Protein AF-A0A4Q4CH07-F1 (afdb_monomer)

Nearest PDB structures (foldseek):
  4knc-assembly2_A  TM=7.305E-01  e=7.215E-12  Pseudomonas aeruginosa PAO1
  4knc-assembly1_B  TM=7.237E-01  e=1.176E-11  Pseudomonas aeruginosa PAO1
  7ula-assembly1_A  TM=6.535E-01  e=1.041E-11  Pseudomonas putida
  4o8v-assembly1_A  TM=8.448E-01  e=2.326E-03  Pseudomonas putida KT2440
  5l73-assembly1_B  TM=4.501E-01  e=1.388E-01  Homo sapiens

Structure (mmCIF, N/CA/C/O backbone):
data_AF-A0A4Q4CH07-F1
#
_entry.id   AF-A0A4Q4CH07-F1
#
loop_
_atom_site.group_PDB
_atom_site.id
_atom_site.type_symbol
_atom_site.label_atom_id
_atom_site.label_alt_id
_atom_site.label_comp_id
_atom_site.label_asym_id
_atom_site.label_entity_id
_atom_site.label_seq_id
_atom_site.pdbx_PDB_ins_code
_atom_site.Cartn_x
_atom_site.Cartn_y
_atom_site.Cartn_z
_atom_site.occupancy
_atom_site.B_iso_or_equiv
_atom_site.auth_seq_id
_atom_site.auth_comp_id
_atom_site.auth_asym_id
_atom_site.auth_atom_id
_atom_site.pdbx_PDB_model_num
ATOM 1 N N . THR A 1 1 ? -12.946 -16.426 61.668 1.00 37.06 1 THR A N 1
ATOM 2 C CA . THR A 1 1 ? -12.067 -17.467 61.100 1.00 37.06 1 THR A CA 1
ATOM 3 C C . THR A 1 1 ? -12.802 -18.086 59.918 1.00 37.06 1 THR A C 1
ATOM 5 O O . THR A 1 1 ? -13.726 -18.851 60.136 1.00 37.06 1 THR A O 1
ATOM 8 N N . THR A 1 2 ? -12.742 -17.437 58.744 1.00 35.84 2 THR A N 1
ATOM 9 C CA . THR A 1 2 ? -11.835 -17.730 57.591 1.00 35.84 2 THR A CA 1
ATOM 10 C C . THR A 1 2 ? -12.219 -19.036 56.882 1.00 35.84 2 THR A C 1
ATOM 12 O O . THR A 1 2 ? -12.087 -20.085 57.498 1.00 35.84 2 THR A O 1
ATOM 15 N N . ALA A 1 3 ? -12.875 -18.947 55.709 1.00 40.75 3 ALA A N 1
ATOM 16 C CA . ALA A 1 3 ? -12.301 -19.098 54.341 1.00 40.75 3 ALA A CA 1
ATOM 17 C C . ALA A 1 3 ? -12.229 -20.590 53.930 1.00 40.75 3 ALA A C 1
ATOM 19 O O . ALA A 1 3 ? -11.985 -21.418 54.792 1.00 40.75 3 ALA A O 1
ATOM 20 N N . ASN A 1 4 ? -12.424 -21.080 52.705 1.00 36.12 4 ASN A N 1
ATOM 21 C CA . ASN A 1 4 ? -12.642 -20.576 51.347 1.00 36.12 4 ASN A CA 1
ATOM 22 C C . ASN A 1 4 ? -13.252 -21.761 50.562 1.00 36.12 4 ASN A C 1
ATOM 24 O O . ASN A 1 4 ? -12.921 -22.910 50.851 1.00 36.12 4 ASN A O 1
ATOM 28 N N . ALA A 1 5 ? -14.063 -21.503 49.539 1.00 38.81 5 ALA A N 1
ATOM 29 C CA . ALA A 1 5 ? -14.229 -22.437 48.427 1.00 38.81 5 ALA A CA 1
ATOM 30 C C . ALA A 1 5 ? -14.123 -21.609 47.149 1.00 38.81 5 ALA A C 1
ATOM 32 O O . ALA A 1 5 ? -15.089 -20.988 46.706 1.00 38.81 5 ALA A O 1
ATOM 33 N N . ASP A 1 6 ? -12.888 -21.529 46.663 1.00 40.81 6 ASP A N 1
ATOM 34 C CA . ASP A 1 6 ? -12.495 -20.862 45.434 1.00 40.81 6 ASP A CA 1
ATOM 35 C C . ASP A 1 6 ? -13.277 -21.444 44.254 1.00 40.81 6 ASP A C 1
ATOM 37 O O . ASP A 1 6 ? -13.081 -22.590 43.850 1.00 40.81 6 ASP A O 1
ATOM 41 N N . GLY A 1 7 ? -14.150 -20.620 43.676 1.00 41.72 7 GLY A N 1
ATOM 42 C CA . GLY A 1 7 ? -14.462 -20.703 42.260 1.00 41.72 7 GLY A CA 1
ATOM 43 C C . GLY A 1 7 ? -13.235 -20.214 41.508 1.00 41.72 7 GLY A C 1
ATOM 44 O O . GLY A 1 7 ? -13.131 -19.028 41.200 1.00 41.72 7 GLY A O 1
ATOM 45 N N . THR A 1 8 ? -12.286 -21.117 41.275 1.00 40.25 8 THR A N 1
ATOM 46 C CA . THR A 1 8 ? -11.199 -20.942 40.315 1.00 40.25 8 THR A CA 1
ATOM 47 C C . THR A 1 8 ? -11.825 -20.755 38.941 1.00 40.25 8 THR A C 1
ATOM 49 O O . THR A 1 8 ? -12.086 -21.703 38.205 1.00 40.25 8 THR A O 1
ATOM 52 N N . LEU A 1 9 ? -12.131 -19.491 38.650 1.00 44.09 9 LEU A N 1
ATOM 53 C CA . LEU A 1 9 ? -12.360 -18.972 37.319 1.00 44.09 9 LEU A CA 1
ATOM 54 C C . LEU A 1 9 ? -11.225 -19.470 36.432 1.00 44.09 9 LEU A C 1
ATOM 56 O O . LEU A 1 9 ? -10.046 -19.258 36.723 1.00 44.09 9 LEU A O 1
ATOM 60 N N . ASP A 1 10 ? -11.631 -20.143 35.367 1.00 50.12 10 ASP A N 1
ATOM 61 C CA . ASP A 1 10 ? -10.839 -20.507 34.205 1.00 50.12 10 ASP A CA 1
ATOM 62 C C . ASP A 1 10 ? -10.386 -19.223 33.481 1.00 50.12 10 ASP A C 1
ATOM 64 O O . ASP A 1 10 ? -10.898 -18.838 32.437 1.00 50.12 10 ASP A O 1
ATOM 68 N N . ILE A 1 11 ? -9.503 -18.465 34.136 1.00 58.97 11 ILE A N 1
ATOM 69 C CA . ILE A 1 11 ? -8.965 -17.172 33.684 1.00 58.97 11 ILE A CA 1
ATOM 70 C C . ILE A 1 11 ? -7.686 -17.353 32.854 1.00 58.97 11 ILE A C 1
ATOM 72 O O . ILE A 1 11 ? -7.142 -16.396 32.314 1.00 58.97 11 ILE A O 1
ATOM 76 N N . PHE A 1 12 ? -7.210 -18.592 32.732 1.00 59.47 12 PHE A N 1
ATOM 77 C CA . PHE A 1 12 ? -6.035 -18.956 31.948 1.00 59.47 12 PHE A CA 1
ATOM 78 C C . PHE A 1 12 ? -6.352 -20.157 31.064 1.00 59.47 12 PHE A C 1
ATOM 80 O O . PHE A 1 12 ? -5.626 -21.153 31.092 1.00 59.47 12 PHE A O 1
ATOM 87 N N . GLY A 1 13 ? -7.447 -20.050 30.302 1.00 48.50 13 GLY A N 1
ATOM 88 C CA . GLY A 1 13 ? -7.772 -20.980 29.228 1.00 48.50 13 GLY A CA 1
ATOM 89 C C . GLY A 1 13 ? -6.516 -21.275 28.415 1.00 48.50 13 GLY A C 1
ATOM 90 O O . GLY A 1 13 ? -5.908 -20.398 27.801 1.00 48.50 13 GLY A O 1
ATOM 91 N N . THR A 1 14 ? -6.063 -22.514 28.523 1.00 42.94 14 THR A N 1
ATOM 92 C CA . THR A 1 14 ? -4.802 -22.982 27.974 1.00 42.94 14 THR A CA 1
ATOM 93 C C . THR A 1 14 ? -4.921 -23.153 26.462 1.00 42.94 14 THR A C 1
ATOM 95 O O . THR A 1 14 ? -5.595 -24.079 26.018 1.00 42.94 14 THR A O 1
ATOM 98 N N . GLY A 1 15 ? -4.188 -22.348 25.690 1.00 41.53 15 GLY A N 1
ATOM 99 C CA . GLY A 1 15 ? -3.584 -22.820 24.439 1.00 41.53 15 GLY A CA 1
ATOM 100 C C . GLY A 1 15 ? -4.224 -22.451 23.100 1.00 41.53 15 GLY A C 1
ATOM 101 O O . GLY A 1 15 ? -3.765 -22.999 22.105 1.00 41.53 15 GLY A O 1
ATOM 102 N N . ASP A 1 16 ? -5.178 -21.524 23.041 1.00 48.84 16 ASP A N 1
ATOM 103 C CA . ASP A 1 16 ? -5.530 -20.845 21.786 1.00 48.84 16 ASP A CA 1
ATOM 104 C C . ASP A 1 16 ? -5.055 -19.392 21.885 1.00 48.84 16 ASP A C 1
ATOM 106 O O . ASP A 1 16 ? -5.336 -18.716 22.878 1.00 48.84 16 ASP A O 1
ATOM 110 N N . GLU A 1 17 ? -4.325 -18.898 20.880 1.00 60.47 17 GLU A N 1
ATOM 111 C CA . GLU A 1 17 ? -4.241 -17.453 20.654 1.00 60.47 17 GLU A CA 1
ATOM 112 C C . GLU A 1 17 ? -5.685 -16.958 20.545 1.00 60.47 17 GLU A C 1
ATOM 114 O O . GLU A 1 17 ? -6.385 -17.268 19.581 1.00 60.47 17 GLU A O 1
ATOM 119 N N . GLY A 1 18 ? -6.174 -16.296 21.597 1.00 72.81 18 GLY A N 1
ATOM 120 C CA . GLY A 1 18 ? -7.547 -15.816 21.647 1.00 72.81 18 GLY A CA 1
ATOM 121 C C . GLY A 1 18 ? -7.864 -14.984 20.407 1.00 72.81 18 GLY A C 1
ATOM 122 O O . GLY A 1 18 ? -6.976 -14.349 19.835 1.00 72.81 18 GLY A O 1
ATOM 123 N N . ALA A 1 19 ? -9.132 -14.991 19.984 1.00 87.56 19 ALA A N 1
ATOM 124 C CA . ALA A 1 19 ? -9.570 -14.157 18.872 1.00 87.56 19 ALA A CA 1
ATOM 125 C C . ALA A 1 19 ? -9.072 -12.719 19.075 1.00 87.56 19 ALA A C 1
ATOM 127 O O . ALA A 1 19 ? -9.183 -12.177 20.172 1.00 87.56 19 ALA A O 1
ATOM 128 N N . SER A 1 20 ? -8.524 -12.111 18.029 1.00 92.56 20 SER A N 1
ATOM 129 C CA . SER A 1 20 ? -8.006 -10.745 18.068 1.00 92.56 20 SER A CA 1
ATOM 130 C C . SER A 1 20 ? -8.887 -9.822 17.234 1.00 92.56 20 SER A C 1
ATOM 132 O O . SER A 1 20 ? -9.338 -10.183 16.140 1.00 92.56 20 SER A O 1
ATOM 134 N N . LEU A 1 21 ? -9.158 -8.623 17.754 1.00 97.25 21 LEU A N 1
ATOM 135 C CA . LEU A 1 21 ? -9.976 -7.620 17.081 1.00 97.25 21 LEU A CA 1
ATOM 136 C C . LEU A 1 21 ? -9.174 -6.339 16.899 1.00 97.25 21 LEU A C 1
ATOM 138 O O . LEU A 1 21 ? -8.690 -5.742 17.857 1.00 97.25 21 LEU A O 1
ATOM 142 N N . VAL A 1 22 ? -9.087 -5.880 15.655 1.00 98.31 22 VAL A N 1
ATOM 143 C CA . VAL A 1 22 ? -8.496 -4.589 15.318 1.00 98.31 22 VAL A CA 1
ATOM 144 C C . VAL A 1 22 ? -9.565 -3.632 14.818 1.00 98.31 22 VAL A C 1
ATOM 146 O O . VAL A 1 22 ? -10.364 -3.965 13.944 1.00 98.31 22 VAL A O 1
ATOM 149 N N . LEU A 1 23 ? -9.549 -2.418 15.361 1.00 98.50 23 LEU A N 1
ATOM 150 C CA . LEU A 1 23 ? -10.364 -1.299 14.911 1.00 98.50 23 LEU A CA 1
ATOM 151 C C . LEU A 1 23 ? -9.493 -0.296 14.151 1.00 98.50 23 LEU A C 1
ATOM 153 O O . LEU A 1 23 ? -8.552 0.265 14.710 1.00 98.50 23 LEU A O 1
ATOM 157 N N . VAL A 1 24 ? -9.851 -0.020 12.899 1.00 98.44 24 VAL A N 1
ATOM 158 C CA . VAL A 1 24 ? -9.327 1.108 12.122 1.00 98.44 24 VAL A CA 1
ATOM 159 C C . VAL A 1 24 ? -10.461 2.071 11.805 1.00 98.44 24 VAL A C 1
ATOM 161 O O . VAL A 1 24 ? -11.571 1.667 11.460 1.00 98.44 24 VAL A O 1
ATOM 164 N N . GLY A 1 25 ? -10.183 3.362 11.899 1.00 97.38 25 GLY A N 1
ATOM 165 C CA . GLY A 1 25 ? -11.215 4.367 11.729 1.00 97.38 25 GLY A CA 1
ATOM 166 C C . GLY A 1 25 ? -10.693 5.784 11.835 1.00 97.38 25 GLY A C 1
ATOM 167 O O . GLY A 1 25 ? -9.505 6.069 11.657 1.00 97.38 25 GLY A O 1
ATOM 168 N N . THR A 1 26 ? -11.617 6.687 12.115 1.00 96.38 26 THR A N 1
ATOM 169 C CA . THR A 1 26 ? -11.375 8.126 12.138 1.00 96.38 26 THR A CA 1
ATOM 170 C C . THR A 1 26 ? -11.288 8.653 13.574 1.00 96.38 26 THR A C 1
ATOM 172 O O . THR A 1 26 ? -11.161 7.894 14.536 1.00 96.38 26 THR A O 1
ATOM 175 N N . SER A 1 27 ? -11.418 9.971 13.750 1.00 95.44 27 SER A N 1
ATOM 176 C CA . SER A 1 27 ? -11.542 10.597 15.071 1.00 95.44 27 SER A CA 1
ATOM 177 C C . SER A 1 27 ? -12.736 10.089 15.885 1.00 95.44 27 SER A C 1
ATOM 179 O O . SER A 1 27 ? -12.727 10.211 17.107 1.00 95.44 27 SER A O 1
ATOM 181 N N . PHE A 1 28 ? -13.769 9.528 15.240 1.00 95.38 28 PHE A N 1
ATOM 182 C CA . PHE A 1 28 ? -14.893 8.909 15.951 1.00 95.38 28 PHE A CA 1
ATOM 183 C C . PHE A 1 28 ? -14.444 7.713 16.791 1.00 95.38 28 PHE A C 1
ATOM 185 O O . PHE A 1 28 ? -14.931 7.539 17.908 1.00 95.38 28 PHE A O 1
ATOM 192 N N . SER A 1 29 ? -13.480 6.959 16.273 1.00 97.50 29 SER A N 1
ATOM 193 C CA . SER A 1 29 ? -12.926 5.762 16.896 1.00 97.50 29 SER A CA 1
ATOM 194 C C . SER A 1 29 ? -11.691 6.056 17.758 1.00 97.50 29 SER A C 1
ATOM 196 O O . SER A 1 29 ? -11.464 5.364 18.743 1.00 97.50 29 SER A O 1
ATOM 198 N N . ASP A 1 30 ? -10.914 7.093 17.430 1.00 95.88 30 ASP A N 1
ATOM 199 C CA . ASP A 1 30 ? -9.705 7.517 18.167 1.00 95.88 30 ASP A CA 1
ATOM 200 C C . ASP A 1 30 ? -10.022 8.317 19.454 1.00 95.88 30 ASP A C 1
ATOM 202 O O . ASP A 1 30 ? -9.235 8.370 20.396 1.00 95.88 30 ASP A O 1
ATOM 206 N N . SER A 1 31 ? -11.201 8.944 19.537 1.00 94.81 31 SER A N 1
ATOM 207 C CA . SER A 1 31 ? -11.580 9.748 20.704 1.00 94.81 31 SER A CA 1
ATOM 208 C C . SER A 1 31 ? -11.845 8.897 21.952 1.00 94.81 31 SER A C 1
ATOM 210 O O . SER A 1 31 ? -12.769 8.081 21.984 1.00 94.81 31 SER A O 1
ATOM 212 N N . SER A 1 32 ? -11.122 9.186 23.039 1.00 92.25 32 SER A N 1
ATOM 213 C CA . SER A 1 32 ? -11.345 8.559 24.351 1.00 92.25 32 SER A CA 1
ATOM 214 C C . SER A 1 32 ? -12.723 8.859 24.951 1.00 92.25 32 SER A C 1
ATOM 216 O O . SER A 1 32 ? -13.237 8.059 25.724 1.00 92.25 32 SER A O 1
ATOM 218 N N . ILE A 1 33 ? -13.347 9.981 24.575 1.00 95.12 33 ILE A N 1
ATOM 219 C CA . ILE A 1 33 ? -14.691 10.355 25.041 1.00 95.12 33 ILE A CA 1
ATOM 220 C C . ILE A 1 33 ? -15.748 9.424 24.436 1.00 95.12 33 ILE A C 1
ATOM 222 O O . ILE A 1 33 ? -16.699 9.051 25.117 1.00 95.12 33 ILE A O 1
ATOM 226 N N . ASN A 1 34 ? -15.575 9.031 23.171 1.00 95.12 34 ASN A N 1
ATOM 227 C CA . ASN A 1 34 ? -16.508 8.132 22.492 1.00 95.12 34 ASN A CA 1
ATOM 228 C C . ASN A 1 34 ? -16.346 6.677 22.953 1.00 95.12 34 ASN A C 1
ATOM 230 O O . ASN A 1 34 ? -17.302 5.911 22.877 1.00 95.12 34 ASN A O 1
ATOM 234 N N . ASN A 1 35 ? -15.143 6.301 23.407 1.00 96.44 35 ASN A N 1
ATOM 235 C CA . ASN A 1 35 ? -14.808 4.981 23.951 1.00 96.44 35 ASN A CA 1
ATOM 236 C C . ASN A 1 35 ? -15.244 3.794 23.064 1.00 96.44 35 ASN A C 1
ATOM 238 O O . ASN A 1 35 ? -15.608 2.728 23.559 1.00 96.44 35 ASN A O 1
ATOM 242 N N . PHE A 1 36 ? -15.221 3.959 21.738 1.00 97.81 36 PHE A N 1
ATOM 243 C CA . PHE A 1 36 ? -15.790 2.959 20.832 1.00 97.81 36 PHE A CA 1
ATOM 244 C C . PHE A 1 36 ? -15.078 1.598 20.931 1.00 97.81 36 PHE A C 1
ATOM 246 O O . PHE A 1 36 ? -15.738 0.574 21.088 1.00 97.81 36 PHE A O 1
ATOM 253 N N . ALA A 1 37 ? -13.739 1.586 20.945 1.00 97.44 37 ALA A N 1
ATOM 254 C CA . ALA A 1 37 ? -12.942 0.369 21.149 1.00 97.44 37 ALA A CA 1
ATOM 255 C C . ALA A 1 37 ? -13.216 -0.321 22.498 1.00 97.44 37 ALA A C 1
ATOM 257 O O . ALA A 1 37 ? -13.258 -1.549 22.571 1.00 97.44 37 ALA A O 1
ATOM 258 N N . GLY A 1 38 ? -13.435 0.463 23.559 1.00 97.44 38 GLY A N 1
ATOM 259 C CA . GLY A 1 38 ? -13.782 -0.065 24.876 1.00 97.44 38 GLY A CA 1
ATOM 260 C C . GLY A 1 38 ? -15.131 -0.780 24.862 1.00 97.44 38 GLY A C 1
ATOM 261 O O . GLY A 1 38 ? -15.220 -1.911 25.327 1.00 97.44 38 GLY A O 1
ATOM 262 N N . PHE A 1 39 ? -16.155 -0.176 24.251 1.00 98.19 39 PHE A N 1
ATOM 263 C CA . PHE A 1 39 ? -17.464 -0.822 24.108 1.00 98.19 39 PHE A CA 1
ATOM 264 C C . PHE A 1 39 ? -17.408 -2.071 23.227 1.00 98.19 39 PHE A C 1
ATOM 266 O O . PHE A 1 39 ? -18.024 -3.078 23.565 1.00 98.19 39 PHE A O 1
ATOM 273 N N . LEU A 1 40 ? -16.647 -2.046 22.127 1.00 97.81 40 LEU A N 1
ATOM 274 C CA . LEU A 1 40 ? -16.411 -3.256 21.333 1.00 97.81 40 LEU A CA 1
ATOM 275 C C . LEU A 1 40 ? -15.807 -4.361 22.201 1.00 97.81 40 LEU A C 1
ATOM 277 O O . LEU A 1 40 ? -16.303 -5.484 22.171 1.00 97.81 40 LEU A O 1
ATOM 281 N N . SER A 1 41 ? -14.813 -4.0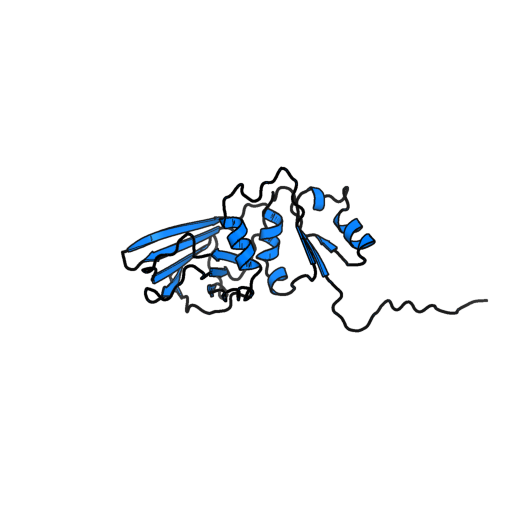34 23.028 1.00 96.81 41 SER A N 1
ATOM 282 C CA . SER A 1 41 ? -14.183 -5.020 23.909 1.00 96.81 41 SER A CA 1
ATOM 283 C C . SER A 1 41 ? -15.155 -5.577 24.950 1.00 96.81 41 SER A C 1
ATOM 285 O O . SER A 1 41 ? -15.235 -6.788 25.134 1.00 96.81 41 SER A O 1
ATOM 287 N N . GLU A 1 42 ? -15.946 -4.712 25.588 1.00 97.19 42 GLU A N 1
ATOM 288 C CA . GLU A 1 42 ? -16.933 -5.102 26.600 1.00 97.19 42 GLU A CA 1
ATOM 289 C C . GLU A 1 42 ? -18.025 -6.020 26.031 1.00 97.19 42 GLU A C 1
ATOM 291 O O . GLU A 1 42 ? -18.317 -7.066 26.607 1.00 97.19 42 GLU A O 1
ATOM 296 N N . PHE A 1 43 ? -18.620 -5.654 24.891 1.00 97.44 43 PHE A N 1
ATOM 297 C CA . PHE A 1 43 ? -19.777 -6.371 24.346 1.00 97.44 43 PHE A CA 1
ATOM 298 C C . PHE A 1 43 ? -19.414 -7.596 23.504 1.00 97.44 43 PHE A C 1
ATOM 300 O O . PHE A 1 43 ? -20.256 -8.479 23.335 1.00 97.44 43 PHE A O 1
ATOM 307 N N . THR A 1 44 ? -18.193 -7.667 22.970 1.00 95.94 44 THR A N 1
ATOM 308 C CA . THR A 1 44 ? -17.716 -8.860 22.247 1.00 95.94 44 THR A CA 1
ATOM 309 C C . THR A 1 44 ? -16.967 -9.837 23.148 1.00 95.94 44 THR A C 1
ATOM 311 O O . THR A 1 44 ? -16.885 -11.016 22.814 1.00 95.94 44 THR A O 1
ATOM 314 N N . GLY A 1 45 ? -16.416 -9.365 24.273 1.00 95.50 45 GLY A N 1
ATOM 315 C CA . GLY A 1 45 ? -15.485 -10.134 25.098 1.00 95.50 45 GLY A CA 1
ATOM 316 C C . GLY A 1 45 ? -14.101 -10.320 24.463 1.00 95.50 45 GLY A C 1
ATOM 317 O O . GLY A 1 45 ? -13.311 -11.106 24.979 1.00 95.50 45 GLY A O 1
ATOM 318 N N . ILE A 1 46 ? -13.809 -9.631 23.353 1.00 95.81 46 ILE A N 1
ATOM 319 C CA . ILE A 1 46 ? -12.540 -9.704 22.621 1.00 95.81 46 ILE A CA 1
ATOM 320 C C . ILE A 1 46 ? -11.774 -8.395 22.809 1.00 95.81 46 ILE A C 1
ATOM 322 O O . ILE A 1 46 ? -12.308 -7.319 22.542 1.00 95.81 46 ILE A O 1
ATOM 326 N N . GLU A 1 47 ? -10.508 -8.467 23.219 1.00 93.69 47 GLU A N 1
ATOM 327 C CA . GLU A 1 47 ? -9.666 -7.274 23.323 1.00 93.69 47 GLU A CA 1
ATOM 328 C C . GLU A 1 47 ? -9.543 -6.570 21.962 1.00 93.69 47 GLU A C 1
ATOM 330 O O . GLU A 1 47 ? -9.169 -7.171 20.953 1.00 93.69 47 GLU A O 1
ATOM 335 N N . THR A 1 48 ? -9.883 -5.278 21.939 1.00 95.69 48 THR A N 1
ATOM 336 C CA . THR A 1 48 ? -9.845 -4.455 20.728 1.00 95.69 48 THR A CA 1
ATOM 337 C C . THR A 1 48 ? -8.591 -3.590 20.693 1.00 95.69 48 THR A C 1
ATOM 339 O O . THR A 1 48 ? -8.470 -2.625 21.450 1.00 95.69 48 THR A O 1
ATOM 342 N N . THR A 1 49 ? -7.687 -3.856 19.751 1.00 97.19 49 THR A N 1
ATOM 343 C CA . THR A 1 49 ? -6.561 -2.962 19.454 1.00 97.19 49 THR A CA 1
ATOM 344 C C . THR A 1 49 ? -7.000 -1.863 18.485 1.00 97.19 49 THR A C 1
ATOM 346 O O . THR A 1 49 ? -7.446 -2.129 17.368 1.00 97.19 49 THR A O 1
ATOM 349 N N . ASN A 1 50 ? -6.884 -0.603 18.903 1.00 97.50 50 ASN A N 1
ATOM 350 C CA . ASN A 1 50 ? -7.354 0.544 18.128 1.00 97.50 50 ASN A CA 1
ATOM 351 C C . ASN A 1 50 ? -6.207 1.227 17.366 1.00 97.50 50 ASN A C 1
ATOM 353 O O . ASN A 1 50 ? -5.331 1.837 17.972 1.00 97.50 50 ASN A O 1
ATOM 357 N N . TYR A 1 51 ? -6.257 1.166 16.035 1.00 97.44 51 TYR A N 1
ATOM 358 C CA . TYR A 1 51 ? -5.333 1.823 15.101 1.00 97.44 51 TYR A CA 1
ATOM 359 C C . TYR A 1 51 ? -5.984 3.001 14.360 1.00 97.44 51 TYR A C 1
ATOM 361 O O . TYR A 1 51 ? -5.555 3.384 13.269 1.00 97.44 51 TYR A O 1
ATOM 369 N N . SER A 1 52 ? -7.054 3.570 14.913 1.00 97.50 52 SER A N 1
ATOM 370 C CA . SER A 1 52 ? -7.736 4.719 14.316 1.00 97.50 52 SER A CA 1
ATOM 371 C C . SER A 1 52 ? -6.842 5.956 14.263 1.00 97.50 52 SER A C 1
ATOM 373 O O . SER A 1 52 ? -5.988 6.165 15.117 1.00 97.50 52 SER A O 1
ATOM 375 N N . ILE A 1 53 ? -7.040 6.788 13.238 1.00 96.25 53 ILE A N 1
ATOM 376 C CA . ILE A 1 53 ? -6.229 7.988 13.008 1.00 96.25 53 ILE A CA 1
ATOM 377 C C . ILE A 1 53 ? -7.147 9.197 12.864 1.00 96.25 53 ILE A C 1
ATOM 379 O O . ILE A 1 53 ? -7.877 9.346 11.874 1.00 96.25 53 ILE A O 1
ATOM 383 N N . THR A 1 54 ? -7.055 10.127 13.814 1.00 94.94 54 THR A N 1
ATOM 384 C CA . THR A 1 54 ? -7.699 11.437 13.688 1.00 94.94 54 THR A CA 1
ATOM 385 C C . THR A 1 54 ? -7.201 12.178 12.442 1.00 94.94 54 THR A C 1
ATOM 387 O O . THR A 1 54 ? -6.007 12.393 12.238 1.00 94.94 54 THR A O 1
ATOM 390 N N . GLY A 1 55 ? -8.137 12.598 11.585 1.00 91.69 55 GLY A N 1
ATOM 391 C CA . GLY A 1 55 ? -7.823 13.300 10.335 1.00 91.69 55 GLY A CA 1
ATOM 392 C C . GLY A 1 55 ? -7.237 12.414 9.227 1.00 91.69 55 GLY A C 1
ATOM 393 O O . GLY A 1 55 ? -6.778 12.958 8.223 1.00 91.69 55 GLY A O 1
ATOM 394 N N . GLY A 1 56 ? -7.261 11.084 9.386 1.00 87.94 56 GLY A N 1
ATOM 395 C CA . GLY A 1 56 ? -6.847 10.111 8.366 1.00 87.94 56 GLY A CA 1
ATOM 396 C C . GLY A 1 56 ? -7.856 9.909 7.225 1.00 87.94 56 GLY A C 1
ATOM 397 O O . GLY A 1 56 ? -7.526 9.278 6.224 1.00 87.94 56 GLY A O 1
ATOM 398 N N . ASN A 1 57 ? -9.060 10.482 7.341 1.00 91.25 57 ASN A N 1
ATOM 399 C CA . ASN A 1 57 ? -10.163 10.321 6.387 1.00 91.25 57 ASN A CA 1
ATOM 400 C C . ASN A 1 57 ? -10.540 8.832 6.171 1.00 91.25 57 ASN A C 1
ATOM 402 O O . ASN A 1 57 ? -10.288 8.026 7.064 1.00 91.25 57 ASN A O 1
ATOM 406 N N . GLN A 1 58 ? -11.154 8.446 5.045 1.00 94.25 58 GLN A N 1
ATOM 407 C CA . GLN A 1 58 ? -11.580 7.057 4.809 1.00 94.25 58 GLN A CA 1
ATOM 408 C C . GLN A 1 58 ? -10.421 6.049 4.810 1.00 94.25 58 GLN A C 1
ATOM 410 O O . GLN A 1 58 ? -10.576 4.953 5.335 1.00 94.25 58 GLN A O 1
ATOM 415 N N . PHE A 1 59 ? -9.259 6.401 4.247 1.00 95.88 59 PHE A N 1
ATOM 416 C CA . PHE A 1 59 ? -8.183 5.435 3.987 1.00 95.88 59 PHE A CA 1
ATOM 417 C C . PHE A 1 59 ? -7.038 5.474 5.000 1.00 95.88 59 PHE A C 1
ATOM 419 O O . PHE A 1 59 ? -6.326 4.489 5.129 1.00 95.88 59 PHE A O 1
ATOM 426 N N . GLY A 1 60 ? -6.832 6.571 5.733 1.00 95.88 60 GLY A N 1
ATOM 427 C CA . GLY A 1 60 ? -5.582 6.792 6.463 1.00 95.88 60 GLY A CA 1
ATOM 428 C C . GLY A 1 60 ? -5.242 5.704 7.479 1.00 95.88 60 GLY A C 1
ATOM 429 O O . GLY A 1 60 ? -4.150 5.138 7.418 1.00 95.88 60 GLY A O 1
ATOM 430 N N . ALA A 1 61 ? -6.174 5.385 8.380 1.00 97.50 61 ALA A N 1
ATOM 431 C CA . ALA A 1 61 ? -5.987 4.323 9.371 1.00 97.50 61 ALA A CA 1
ATOM 432 C C . ALA A 1 61 ? -5.890 2.941 8.715 1.00 97.50 61 ALA A C 1
ATOM 434 O O . ALA A 1 61 ? -4.973 2.181 9.014 1.00 97.50 61 ALA A O 1
ATOM 435 N N . MET A 1 62 ? -6.785 2.656 7.765 1.00 97.75 62 MET A N 1
ATOM 436 C CA . MET A 1 62 ? -6.826 1.380 7.055 1.00 97.75 62 MET A CA 1
ATOM 437 C C . MET A 1 62 ? -5.514 1.109 6.305 1.00 97.75 62 MET A C 1
ATOM 439 O O . MET A 1 62 ? -4.867 0.103 6.570 1.00 97.75 62 MET A O 1
ATOM 443 N N . THR A 1 63 ? -5.058 2.033 5.452 1.00 97.62 63 THR A N 1
ATOM 444 C CA . THR A 1 63 ? -3.774 1.933 4.742 1.00 97.62 63 THR A CA 1
ATOM 445 C C . THR A 1 63 ? -2.608 1.816 5.720 1.00 97.62 63 THR A C 1
ATOM 447 O O . THR A 1 63 ? -1.763 0.948 5.544 1.00 97.62 63 THR A O 1
ATOM 450 N N . SER A 1 64 ? -2.572 2.636 6.777 1.00 97.69 64 SER A N 1
ATOM 451 C CA . SER A 1 64 ? -1.494 2.583 7.778 1.00 97.69 64 SER A CA 1
ATOM 452 C C . SER A 1 64 ? -1.396 1.223 8.467 1.00 97.69 64 SER A C 1
ATOM 454 O O . SER A 1 64 ? -0.291 0.785 8.785 1.00 97.69 64 SER A O 1
ATOM 456 N N . TYR A 1 65 ? -2.534 0.570 8.708 1.00 98.06 65 TYR A N 1
ATOM 457 C CA . TYR A 1 65 ? -2.585 -0.732 9.354 1.00 98.06 65 TYR A CA 1
ATOM 458 C C . TYR A 1 65 ? -2.269 -1.868 8.376 1.00 98.06 65 TYR A C 1
ATOM 460 O O . TYR A 1 65 ? -1.316 -2.607 8.614 1.00 98.06 65 TYR A O 1
ATOM 468 N N . VAL A 1 66 ? -2.977 -1.992 7.247 1.00 97.81 66 VAL A N 1
ATOM 469 C CA . VAL A 1 66 ? -2.809 -3.164 6.361 1.00 97.81 66 VAL A CA 1
ATOM 470 C C . VAL A 1 66 ? -1.464 -3.198 5.641 1.00 97.81 66 VAL A C 1
ATOM 472 O O . VAL A 1 66 ? -0.994 -4.269 5.271 1.00 97.81 66 VAL A O 1
ATOM 475 N N . THR A 1 67 ? -0.803 -2.051 5.451 1.00 97.81 67 THR A N 1
ATOM 476 C CA . THR A 1 67 ? 0.551 -2.042 4.882 1.00 97.81 67 THR A CA 1
ATOM 477 C C . THR A 1 67 ? 1.638 -2.214 5.946 1.00 97.81 67 THR A C 1
ATOM 479 O O . THR A 1 67 ? 2.808 -2.351 5.597 1.00 97.81 67 THR A O 1
ATOM 482 N N . SER A 1 68 ? 1.299 -2.237 7.239 1.00 97.31 68 SER A N 1
ATOM 483 C CA . SER A 1 68 ? 2.274 -2.390 8.326 1.00 97.31 68 SER A CA 1
ATOM 484 C C . SER A 1 68 ? 2.872 -3.800 8.397 1.00 97.31 68 SER A C 1
ATOM 486 O O . SER A 1 68 ? 2.322 -4.760 7.852 1.00 97.31 68 SER A O 1
ATOM 488 N N . ARG A 1 69 ? 4.018 -3.927 9.077 1.00 95.12 69 ARG A N 1
ATOM 489 C CA . ARG A 1 69 ? 4.595 -5.238 9.420 1.00 95.12 69 ARG A CA 1
ATOM 490 C C . ARG A 1 69 ? 3.724 -5.987 10.425 1.00 95.12 69 ARG A C 1
ATOM 492 O O . ARG A 1 69 ? 3.516 -7.176 10.247 1.00 95.12 69 ARG A O 1
ATOM 499 N N . GLU A 1 70 ? 3.113 -5.264 11.363 1.00 94.88 70 GLU A N 1
ATOM 500 C CA . GLU A 1 70 ? 2.178 -5.828 12.341 1.00 94.88 70 GLU A CA 1
ATOM 501 C C . GLU A 1 70 ? 1.051 -6.614 11.668 1.00 94.88 70 GLU A C 1
ATOM 503 O O . GLU A 1 70 ? 0.833 -7.770 11.994 1.00 94.88 70 GLU A O 1
ATOM 508 N N . PHE A 1 71 ? 0.389 -6.042 10.660 1.00 96.31 71 PHE A N 1
ATOM 509 C CA . PHE A 1 71 ? -0.644 -6.771 9.920 1.00 96.31 71 PHE A CA 1
ATOM 510 C C . PHE A 1 71 ? -0.081 -7.952 9.113 1.00 96.31 71 PHE A C 1
ATOM 512 O O . PHE A 1 71 ? -0.759 -8.960 8.934 1.00 96.31 71 PHE A O 1
ATOM 519 N N . ALA A 1 72 ? 1.144 -7.841 8.591 1.00 93.31 72 ALA A N 1
ATOM 520 C CA . ALA A 1 72 ? 1.760 -8.925 7.829 1.00 93.31 72 ALA A CA 1
ATOM 521 C C . ALA A 1 72 ? 2.143 -10.125 8.711 1.00 93.31 72 ALA A C 1
ATOM 523 O O . ALA A 1 72 ? 2.050 -11.258 8.246 1.00 93.31 72 ALA A O 1
ATOM 524 N N . GLU A 1 73 ? 2.558 -9.867 9.951 1.00 92.75 73 GLU A N 1
ATOM 525 C CA . GLU A 1 73 ? 3.066 -10.860 10.903 1.00 92.75 73 GLU A CA 1
ATOM 526 C C . GLU A 1 73 ? 1.956 -11.397 11.824 1.00 92.75 73 GLU A C 1
ATOM 528 O O . GLU A 1 73 ? 1.899 -12.598 12.076 1.00 92.75 73 GLU A O 1
ATOM 533 N N . HIS A 1 74 ? 1.027 -10.537 12.250 1.00 93.44 74 HIS A 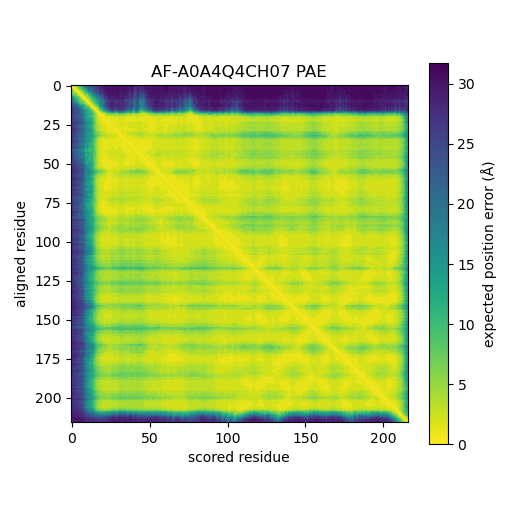N 1
ATOM 534 C CA . HIS A 1 74 ? -0.034 -10.833 13.216 1.00 93.44 74 HIS A CA 1
ATOM 535 C C . HIS A 1 74 ? -1.399 -10.389 12.668 1.00 93.44 74 HIS A C 1
ATOM 537 O O . HIS A 1 74 ? -1.966 -9.358 13.042 1.00 93.44 74 HIS A O 1
ATOM 543 N N . ARG A 1 75 ? -1.947 -11.169 11.727 1.00 94.12 75 ARG A N 1
ATOM 544 C CA . ARG A 1 75 ? -3.265 -10.875 11.144 1.00 94.12 75 ARG A CA 1
ATOM 545 C C . ARG A 1 75 ? -4.369 -11.027 12.192 1.00 94.12 75 ARG A C 1
ATOM 547 O O . ARG A 1 75 ? -4.427 -12.067 12.849 1.00 94.12 75 ARG A O 1
ATOM 554 N N . PRO A 1 76 ? -5.283 -10.050 12.314 1.00 95.75 76 PRO A N 1
ATOM 555 C CA . PRO A 1 76 ? -6.336 -10.124 13.303 1.00 95.75 76 PRO A CA 1
ATOM 556 C C . PRO A 1 76 ? -7.410 -11.119 12.859 1.00 95.75 76 PRO A C 1
ATOM 558 O O . PRO A 1 76 ? -7.673 -11.265 11.662 1.00 95.75 76 PRO A O 1
ATOM 561 N N . THR A 1 77 ? -8.089 -11.754 13.815 1.00 95.62 77 THR A N 1
ATOM 562 C CA . THR A 1 77 ? -9.284 -12.560 13.513 1.00 95.62 77 THR A CA 1
ATOM 563 C C . THR A 1 77 ? -10.395 -11.683 12.935 1.00 95.62 77 THR A C 1
ATOM 565 O O . THR A 1 77 ? -11.072 -12.074 11.984 1.00 95.62 77 THR A O 1
ATOM 568 N N . PHE A 1 78 ? -10.555 -10.475 13.483 1.00 96.75 78 PHE A N 1
ATOM 569 C CA . PHE A 1 78 ? -11.537 -9.490 13.044 1.00 96.75 78 PHE A CA 1
ATOM 570 C C . PHE A 1 78 ? -10.885 -8.134 12.776 1.00 96.75 78 PHE A C 1
ATOM 572 O O . PHE A 1 78 ? -10.187 -7.585 13.626 1.00 96.75 78 PHE A O 1
ATOM 579 N N . LEU A 1 79 ? -11.181 -7.554 11.612 1.00 97.81 79 LEU A N 1
ATOM 580 C CA . LEU A 1 79 ? -10.841 -6.175 11.273 1.00 97.81 79 LEU A CA 1
ATOM 581 C C . LEU A 1 79 ? -12.129 -5.369 11.095 1.00 97.81 79 LEU A C 1
ATOM 583 O O . LEU A 1 79 ? -12.898 -5.614 10.166 1.00 97.81 79 LEU A O 1
ATOM 587 N N . ILE A 1 80 ? -12.355 -4.396 11.974 1.00 98.19 80 ILE A N 1
ATOM 588 C CA . ILE A 1 80 ? -13.469 -3.452 11.878 1.00 98.19 80 ILE A CA 1
ATOM 589 C C . ILE A 1 80 ? -12.964 -2.164 11.233 1.00 98.19 80 ILE A C 1
ATOM 591 O O . ILE A 1 80 ? -12.061 -1.516 11.759 1.00 98.19 80 ILE A O 1
ATOM 595 N N . TRP A 1 81 ? -13.579 -1.777 10.112 1.00 98.12 81 TRP A N 1
ATOM 596 C CA . TRP A 1 81 ? -13.341 -0.491 9.455 1.00 98.12 81 TRP A CA 1
ATOM 597 C C . TRP A 1 81 ? -14.509 0.462 9.701 1.00 98.12 81 TRP A C 1
ATOM 599 O O . TRP A 1 81 ? -15.575 0.338 9.098 1.00 98.12 81 TRP A O 1
ATOM 609 N N . GLU A 1 82 ? -14.301 1.433 10.586 1.00 97.62 82 GLU A N 1
ATOM 610 C CA . GLU A 1 82 ? -15.236 2.533 10.801 1.00 97.62 82 GLU A CA 1
ATOM 611 C C . GLU A 1 82 ? -15.031 3.611 9.731 1.00 97.62 82 GLU A C 1
ATOM 613 O O . GLU A 1 82 ? -13.941 4.169 9.588 1.00 97.62 82 GLU A O 1
ATOM 618 N N . ASN A 1 83 ? -16.088 3.903 8.971 1.00 96.81 83 ASN A N 1
ATOM 619 C CA . ASN A 1 83 ? -16.078 4.940 7.948 1.00 96.81 83 ASN A CA 1
ATOM 620 C C . ASN A 1 83 ? -17.369 5.779 8.013 1.00 96.81 83 ASN A C 1
ATOM 622 O O . ASN A 1 83 ? -18.452 5.245 7.746 1.00 96.81 83 ASN A O 1
ATOM 626 N N . PRO A 1 84 ? -17.286 7.088 8.314 1.00 94.56 84 PRO A N 1
ATOM 627 C CA . PRO A 1 84 ? -18.448 7.967 8.329 1.00 94.56 84 PRO A CA 1
ATOM 628 C C . PRO A 1 84 ? -19.132 8.046 6.960 1.00 94.56 84 PRO A C 1
ATOM 630 O O . PRO A 1 84 ? -18.472 8.061 5.924 1.00 94.56 84 PRO A O 1
ATOM 633 N N . ILE A 1 85 ? -20.459 8.200 6.940 1.00 93.62 85 ILE A N 1
ATOM 634 C CA . ILE A 1 85 ? -21.261 8.194 5.698 1.00 93.62 85 ILE A CA 1
ATOM 635 C C . ILE A 1 85 ? -20.862 9.266 4.669 1.00 93.62 85 ILE A C 1
ATOM 637 O O . ILE A 1 85 ? -21.131 9.110 3.481 1.00 93.62 85 ILE A O 1
ATOM 641 N N . TYR A 1 86 ? -20.240 10.362 5.108 1.00 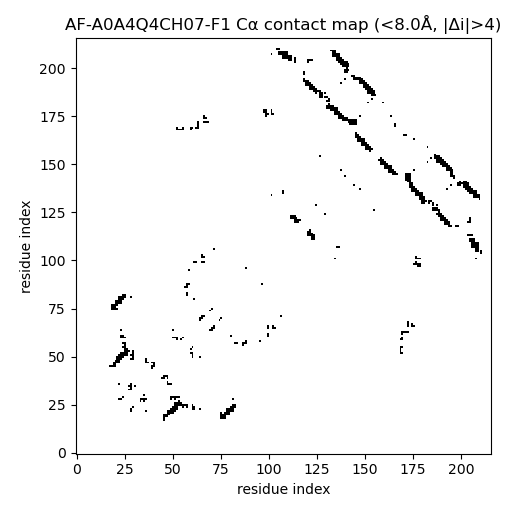91.00 86 TYR A N 1
ATOM 642 C CA . TYR A 1 86 ? -19.795 11.449 4.232 1.00 91.00 86 TYR A CA 1
ATOM 643 C C . TYR A 1 86 ? -18.422 11.183 3.593 1.00 91.00 86 TYR A C 1
ATOM 645 O O . TYR A 1 86 ? -18.023 11.899 2.675 1.00 91.00 86 TYR A O 1
ATOM 653 N N . ASN A 1 87 ? -17.708 10.147 4.039 1.00 92.75 87 ASN A N 1
ATOM 654 C CA . ASN A 1 87 ? -16.426 9.741 3.488 1.00 92.75 87 ASN A CA 1
ATOM 655 C C . ASN A 1 87 ? -16.637 8.690 2.391 1.00 92.75 87 ASN A C 1
ATOM 657 O O . ASN A 1 87 ? -16.677 7.484 2.637 1.00 92.75 87 ASN A O 1
ATOM 661 N N . SER A 1 88 ? -16.781 9.151 1.149 1.00 93.56 88 SER A N 1
ATOM 662 C CA . SER A 1 88 ? -16.954 8.254 0.003 1.00 93.56 88 SER A CA 1
ATOM 663 C C . SER A 1 88 ? -15.676 7.464 -0.289 1.00 93.56 88 SER A C 1
ATOM 665 O O . SER A 1 88 ? -14.636 8.049 -0.597 1.00 93.56 88 SER A O 1
ATOM 667 N N . LEU A 1 89 ? -15.756 6.131 -0.287 1.00 93.88 89 LEU A N 1
ATOM 668 C CA . LEU A 1 89 ? -14.628 5.264 -0.661 1.00 93.88 89 LEU A CA 1
ATOM 669 C C . LEU A 1 89 ? -14.213 5.422 -2.133 1.00 93.88 89 LEU A C 1
ATOM 671 O O . LEU A 1 89 ? -13.083 5.111 -2.487 1.00 93.88 89 LEU A O 1
ATOM 675 N N . ALA A 1 90 ? -15.089 5.962 -2.985 1.00 93.06 90 ALA A N 1
ATOM 676 C CA . ALA A 1 90 ? -14.801 6.204 -4.398 1.00 93.06 90 ALA A CA 1
ATOM 677 C C . ALA A 1 90 ? -14.118 7.559 -4.673 1.00 93.06 90 ALA A C 1
ATOM 679 O O . ALA A 1 90 ? -13.737 7.832 -5.810 1.00 93.06 90 ALA A O 1
ATOM 680 N N . GLN A 1 91 ? -13.970 8.428 -3.662 1.00 92.25 91 GLN A N 1
ATOM 681 C CA . GLN A 1 91 ? -13.518 9.818 -3.834 1.00 92.25 91 GLN A CA 1
ATOM 682 C C . GLN A 1 91 ? -12.153 9.949 -4.531 1.00 92.25 91 GLN A C 1
ATOM 684 O O . GLN A 1 91 ? -11.911 10.937 -5.220 1.00 92.25 91 GLN A O 1
ATOM 689 N N . PHE A 1 92 ? -11.272 8.964 -4.359 1.00 90.62 92 PHE A N 1
ATOM 690 C CA . PHE A 1 92 ? -9.892 8.993 -4.852 1.00 90.62 92 PHE A CA 1
ATOM 691 C C . PHE A 1 92 ? -9.644 7.995 -5.992 1.00 90.62 92 PHE A C 1
ATOM 693 O O . PHE A 1 92 ? -8.504 7.614 -6.258 1.00 90.62 92 PHE A O 1
ATOM 700 N N . GLY A 1 93 ? -10.713 7.574 -6.673 1.00 91.81 93 GLY A N 1
ATOM 701 C CA . GLY A 1 93 ? -10.640 6.538 -7.698 1.00 91.81 93 GLY A CA 1
ATOM 702 C C . GLY A 1 93 ? -10.341 5.151 -7.111 1.00 91.81 93 GLY A C 1
ATOM 703 O O . GLY A 1 93 ? -10.472 4.948 -5.903 1.00 91.81 93 GLY A O 1
ATOM 704 N N . PRO A 1 94 ? -9.966 4.179 -7.959 1.00 92.00 94 PRO A N 1
ATOM 705 C CA . PRO A 1 94 ? -9.796 2.791 -7.533 1.00 92.00 94 PRO A CA 1
ATOM 706 C C . PRO A 1 94 ? -8.474 2.535 -6.798 1.00 92.00 94 PRO A C 1
ATOM 708 O O . PRO A 1 94 ? -8.411 1.624 -5.980 1.00 92.00 94 PRO A O 1
ATOM 711 N N . LEU A 1 95 ? -7.439 3.353 -7.033 1.00 92.25 95 LEU A N 1
ATOM 712 C CA . LEU A 1 95 ? -6.069 3.051 -6.600 1.00 92.25 95 LEU A CA 1
ATOM 713 C C . LEU A 1 95 ? -5.912 2.810 -5.089 1.00 92.25 95 LEU A C 1
ATOM 715 O O . LEU A 1 95 ? -5.240 1.842 -4.740 1.00 92.25 95 LEU A O 1
ATOM 719 N N . PRO A 1 96 ? -6.521 3.601 -4.179 1.00 94.75 96 PRO A N 1
ATOM 720 C CA . PRO A 1 96 ? -6.412 3.304 -2.753 1.00 94.75 96 PRO A CA 1
ATOM 721 C C . PRO A 1 96 ? -7.039 1.959 -2.386 1.00 94.75 96 PRO A C 1
ATOM 723 O O . PRO A 1 96 ? -6.441 1.202 -1.633 1.00 94.75 96 PRO A O 1
ATOM 726 N N . MET A 1 97 ? -8.209 1.626 -2.945 1.00 95.75 97 MET A N 1
ATOM 727 C CA . MET A 1 97 ? -8.833 0.317 -2.723 1.00 95.75 97 MET A CA 1
ATOM 728 C C . MET A 1 97 ? -7.996 -0.816 -3.322 1.00 95.75 97 MET A C 1
ATOM 730 O O . MET A 1 97 ? -7.828 -1.839 -2.668 1.00 95.75 97 MET A O 1
ATOM 734 N N . ASP A 1 98 ? -7.439 -0.636 -4.521 1.00 95.31 98 ASP A N 1
ATOM 735 C CA . ASP A 1 98 ? -6.563 -1.630 -5.148 1.00 95.31 98 ASP A CA 1
ATOM 736 C C . ASP A 1 98 ? -5.335 -1.924 -4.284 1.00 95.31 98 ASP A C 1
ATOM 738 O O . ASP A 1 98 ? -5.007 -3.089 -4.067 1.00 95.31 98 ASP A O 1
ATOM 742 N N . GLU A 1 99 ? -4.695 -0.886 -3.742 1.00 96.75 99 GLU A N 1
ATOM 743 C CA . GLU A 1 99 ? -3.578 -1.036 -2.810 1.00 96.75 99 GLU A CA 1
ATOM 744 C C . GLU A 1 99 ? -3.986 -1.823 -1.556 1.00 96.75 99 GLU A C 1
ATOM 746 O O . GLU A 1 99 ? -3.277 -2.753 -1.169 1.00 96.75 99 GLU A O 1
ATOM 751 N N . LEU A 1 100 ? -5.142 -1.512 -0.953 1.00 97.12 100 LEU A N 1
ATOM 752 C CA . LEU A 1 100 ? -5.648 -2.260 0.203 1.00 97.12 100 LEU A CA 1
ATOM 753 C C . LEU A 1 100 ? -5.904 -3.734 -0.127 1.00 97.12 100 LEU A C 1
ATOM 755 O O . LEU A 1 100 ? -5.557 -4.601 0.670 1.00 97.12 100 LEU A O 1
ATOM 759 N N . ILE A 1 101 ? -6.498 -4.025 -1.289 1.00 95.62 101 ILE A N 1
ATOM 760 C CA . ILE A 1 101 ? -6.794 -5.399 -1.719 1.00 95.62 101 ILE A CA 1
ATOM 761 C C . ILE A 1 101 ? -5.497 -6.195 -1.885 1.00 95.62 101 ILE A C 1
ATOM 763 O O . ILE A 1 101 ? -5.427 -7.340 -1.443 1.00 95.62 101 ILE A O 1
ATOM 767 N N . VAL A 1 102 ? -4.471 -5.601 -2.502 1.00 96.50 102 VAL A N 1
ATOM 768 C CA . VAL A 1 102 ? -3.169 -6.263 -2.660 1.00 96.50 102 VAL A CA 1
ATOM 769 C C . VAL A 1 102 ? -2.507 -6.473 -1.296 1.00 96.50 102 VAL A C 1
ATOM 771 O O . VAL A 1 102 ? -2.086 -7.587 -1.001 1.00 96.50 102 VAL A O 1
ATOM 774 N N . ALA A 1 103 ? -2.474 -5.449 -0.437 1.00 96.94 103 ALA A N 1
ATOM 775 C CA . ALA A 1 103 ? -1.864 -5.531 0.892 1.00 96.94 103 ALA A CA 1
ATOM 776 C C . ALA A 1 103 ? -2.550 -6.559 1.813 1.00 96.94 103 ALA A C 1
ATOM 778 O O . ALA A 1 103 ? -1.886 -7.240 2.595 1.00 96.94 103 ALA A O 1
ATOM 779 N N . ALA A 1 104 ? -3.876 -6.691 1.710 1.00 95.75 104 ALA A N 1
ATOM 780 C CA . ALA A 1 104 ? -4.662 -7.669 2.459 1.00 95.75 104 ALA A CA 1
ATOM 781 C C . ALA A 1 104 ? -4.541 -9.103 1.908 1.00 95.75 104 ALA A C 1
ATOM 783 O O . ALA A 1 104 ? -4.881 -10.057 2.614 1.00 95.75 104 ALA A O 1
ATOM 784 N N . GLY A 1 105 ? -4.060 -9.271 0.673 1.00 93.62 105 GLY A N 1
ATOM 785 C CA . GLY A 1 105 ? -3.871 -10.567 0.021 1.00 93.62 105 GLY A CA 1
ATOM 786 C C . GLY A 1 105 ? -2.747 -11.414 0.636 1.00 93.62 105 GLY A C 1
ATOM 787 O O . GLY A 1 105 ? -2.213 -11.071 1.692 1.00 93.62 105 GLY A O 1
ATOM 788 N N . PRO A 1 106 ? -2.387 -12.550 0.015 1.00 92.56 106 PRO A N 1
ATOM 789 C CA . PRO A 1 106 ? -1.236 -13.351 0.426 1.00 92.56 106 PRO A CA 1
ATOM 790 C C . PRO A 1 106 ? 0.063 -12.524 0.474 1.00 92.56 106 PRO A C 1
ATOM 792 O O . PRO A 1 106 ? 0.183 -11.552 -0.275 1.00 92.56 106 PRO A O 1
ATOM 795 N N . PRO A 1 107 ? 1.048 -12.898 1.312 1.00 92.81 107 PRO A N 1
ATOM 796 C CA . PRO A 1 107 ? 2.342 -12.218 1.358 1.00 92.81 107 PRO A CA 1
ATOM 797 C C . PRO A 1 107 ? 3.001 -12.123 -0.024 1.00 92.81 107 PRO A C 1
ATOM 799 O O . PRO A 1 107 ? 3.035 -13.102 -0.763 1.00 92.81 107 PRO A O 1
ATOM 802 N N . CYS A 1 108 ? 3.534 -10.948 -0.366 1.00 95.00 108 CYS A N 1
ATOM 803 C CA . CYS A 1 108 ? 4.276 -10.736 -1.609 1.00 95.00 108 CYS A CA 1
ATOM 804 C C . CYS A 1 108 ? 5.739 -11.149 -1.424 1.00 95.00 108 CYS A C 1
ATOM 806 O O . CYS A 1 108 ? 6.570 -10.340 -1.011 1.00 95.00 108 CYS A O 1
ATOM 808 N N . ASP A 1 109 ? 6.035 -12.417 -1.686 1.00 95.00 109 ASP A N 1
ATOM 809 C CA . ASP A 1 109 ? 7.323 -13.065 -1.415 1.00 95.00 109 ASP A CA 1
ATOM 810 C C . ASP A 1 109 ? 7.999 -13.644 -2.671 1.00 95.00 109 ASP A C 1
ATOM 812 O O . ASP A 1 109 ? 9.045 -14.288 -2.581 1.00 95.00 109 ASP A O 1
ATOM 816 N N . ILE A 1 110 ? 7.437 -13.388 -3.856 1.00 97.00 110 ILE A N 1
ATOM 817 C CA . ILE A 1 110 ? 8.014 -13.842 -5.120 1.00 97.00 110 ILE A CA 1
ATOM 818 C C . ILE A 1 110 ? 9.125 -12.868 -5.519 1.00 97.00 110 ILE A C 1
ATOM 820 O O . ILE A 1 110 ? 8.862 -11.728 -5.913 1.00 97.00 110 ILE A O 1
ATOM 824 N N . ASP A 1 111 ? 10.370 -13.330 -5.421 1.00 96.62 111 ASP A N 1
ATOM 825 C CA . ASP A 1 111 ? 11.547 -12.565 -5.827 1.00 96.62 111 ASP A CA 1
ATOM 826 C C . ASP A 1 111 ? 11.518 -12.254 -7.331 1.00 96.62 111 ASP A C 1
ATOM 828 O O . ASP A 1 111 ? 11.267 -13.123 -8.172 1.00 96.62 111 ASP A O 1
ATOM 832 N N . THR A 1 112 ? 11.786 -10.997 -7.672 1.00 97.81 112 THR A N 1
ATOM 833 C CA . THR A 1 112 ? 11.879 -10.526 -9.057 1.00 97.81 112 THR A CA 1
ATOM 834 C C . THR A 1 112 ? 13.321 -10.414 -9.548 1.00 97.81 112 THR A C 1
ATOM 836 O O . THR A 1 112 ? 13.536 -9.988 -10.681 1.00 97.81 112 THR A O 1
ATOM 839 N N . GLY A 1 113 ? 14.313 -10.710 -8.700 1.00 96.44 113 GLY A N 1
ATOM 840 C CA . GLY A 1 113 ? 15.727 -10.469 -8.981 1.00 96.44 113 GLY A CA 1
ATOM 841 C C . GLY A 1 113 ? 16.058 -8.979 -9.066 1.00 96.44 113 GLY A C 1
ATOM 842 O O . GLY A 1 113 ? 16.901 -8.582 -9.871 1.00 96.44 113 GLY A O 1
ATOM 843 N N . ALA A 1 114 ? 15.344 -8.145 -8.301 1.00 97.31 114 ALA A N 1
ATOM 844 C CA . ALA A 1 114 ? 15.512 -6.703 -8.375 1.00 97.31 114 ALA A CA 1
ATOM 845 C C . ALA A 1 114 ? 16.918 -6.274 -7.929 1.00 97.31 114 ALA A C 1
ATOM 847 O O . ALA A 1 114 ? 17.458 -6.784 -6.949 1.00 97.31 114 ALA A O 1
ATOM 848 N N . ALA A 1 115 ? 17.489 -5.301 -8.632 1.00 96.50 115 ALA A N 1
ATOM 849 C CA . ALA A 1 115 ? 18.803 -4.748 -8.342 1.00 96.50 115 ALA A CA 1
ATOM 850 C C . ALA A 1 115 ? 18.722 -3.237 -8.123 1.00 96.50 115 ALA A C 1
ATOM 852 O O . ALA A 1 115 ? 17.964 -2.531 -8.797 1.00 96.50 115 ALA A O 1
ATOM 853 N N . VAL A 1 116 ? 19.520 -2.757 -7.169 1.00 96.00 116 VAL A N 1
ATOM 854 C CA . VAL A 1 116 ? 19.702 -1.329 -6.909 1.00 96.00 116 VAL A CA 1
ATOM 855 C C . VAL A 1 116 ? 20.775 -0.783 -7.845 1.00 96.00 116 VAL A C 1
ATOM 857 O O . VAL A 1 116 ? 21.894 -1.294 -7.875 1.00 96.00 116 VAL A O 1
ATOM 860 N N . ASP A 1 117 ? 20.441 0.285 -8.558 1.00 94.75 117 ASP A N 1
ATOM 861 C CA . ASP A 1 117 ? 21.382 1.151 -9.259 1.00 94.75 117 ASP A CA 1
ATOM 862 C C . ASP A 1 117 ? 21.178 2.585 -8.760 1.00 94.75 117 ASP A C 1
ATOM 864 O O . ASP A 1 117 ? 20.114 3.176 -8.946 1.00 94.75 117 ASP A O 1
ATOM 868 N N . ALA A 1 118 ? 22.185 3.117 -8.066 1.00 92.06 118 ALA A N 1
ATOM 869 C CA . ALA A 1 118 ? 22.125 4.396 -7.361 1.00 92.06 118 ALA A CA 1
ATOM 870 C C . ALA A 1 118 ? 20.894 4.527 -6.431 1.00 92.06 118 ALA A C 1
ATOM 872 O O . ALA A 1 118 ? 20.877 3.952 -5.343 1.00 92.06 118 ALA A O 1
ATOM 873 N N . ASP A 1 119 ? 19.892 5.308 -6.832 1.00 94.62 119 ASP A N 1
ATOM 874 C CA . ASP A 1 119 ? 18.661 5.615 -6.096 1.00 94.62 119 ASP A CA 1
ATOM 875 C C . ASP A 1 119 ? 17.413 4.939 -6.691 1.00 94.62 119 ASP A C 1
ATOM 877 O O . ASP A 1 119 ? 16.283 5.242 -6.296 1.00 94.62 119 ASP A O 1
ATOM 881 N N . VAL A 1 120 ? 17.610 3.974 -7.594 1.00 97.88 120 VAL A N 1
ATOM 882 C CA . VAL A 1 120 ? 16.539 3.206 -8.229 1.00 97.88 120 VAL A CA 1
ATOM 883 C C . VAL A 1 120 ? 16.701 1.711 -7.954 1.00 97.88 120 VAL A C 1
ATOM 885 O O . VAL A 1 120 ? 17.734 1.117 -8.243 1.00 97.88 120 VAL A O 1
ATOM 888 N N . LEU A 1 121 ? 15.643 1.076 -7.449 1.00 98.38 121 LEU A N 1
ATOM 889 C CA . LEU A 1 121 ? 15.518 -0.377 -7.350 1.00 98.38 121 LEU A CA 1
ATOM 890 C C . LEU A 1 121 ? 14.680 -0.858 -8.534 1.00 98.38 121 LEU A C 1
ATOM 892 O O . LEU A 1 121 ? 13.575 -0.357 -8.743 1.00 98.38 121 LEU A O 1
ATOM 896 N N . SER A 1 122 ? 15.194 -1.792 -9.333 1.00 98.25 122 SER A N 1
ATOM 897 C CA . SER A 1 122 ? 14.551 -2.191 -10.589 1.00 98.25 122 SER A CA 1
ATOM 898 C C . SER A 1 122 ? 14.578 -3.691 -10.836 1.00 98.25 122 SER A C 1
ATOM 900 O O . SER A 1 122 ? 15.536 -4.364 -10.474 1.00 98.25 122 SER A O 1
ATOM 902 N N . ALA A 1 123 ? 13.528 -4.192 -11.482 1.00 98.31 123 ALA A N 1
ATOM 903 C CA . ALA A 1 123 ? 13.405 -5.562 -11.948 1.00 98.31 123 ALA A CA 1
ATOM 904 C C . ALA A 1 123 ? 13.075 -5.588 -13.444 1.00 98.31 123 ALA A C 1
ATOM 906 O O . ALA A 1 123 ? 12.247 -4.804 -13.926 1.00 98.31 123 ALA A O 1
ATOM 907 N N . ASP A 1 124 ? 13.721 -6.508 -14.156 1.00 98.12 124 ASP A N 1
ATOM 908 C CA . ASP A 1 124 ? 13.581 -6.699 -15.594 1.00 98.12 124 ASP A CA 1
ATOM 909 C C . ASP A 1 124 ? 12.821 -7.987 -15.912 1.00 98.12 124 ASP A C 1
ATOM 911 O O . ASP A 1 124 ? 13.047 -9.045 -15.328 1.00 98.12 124 ASP A O 1
ATOM 915 N N . PHE A 1 125 ? 11.936 -7.900 -16.897 1.00 97.19 125 PHE A N 1
ATOM 916 C CA . PHE A 1 125 ? 11.036 -8.962 -17.312 1.00 97.19 125 PHE A CA 1
ATOM 917 C C . PHE A 1 125 ? 11.092 -9.132 -18.827 1.00 97.19 125 PHE A C 1
ATOM 919 O O . PHE A 1 125 ? 11.204 -8.170 -19.587 1.00 97.19 125 PHE A O 1
ATOM 926 N N . GLN A 1 126 ? 10.956 -10.376 -19.284 1.00 95.88 126 GLN A N 1
ATOM 927 C CA . GLN A 1 126 ? 10.686 -10.634 -20.696 1.00 95.88 126 GLN A CA 1
ATOM 928 C C . GLN A 1 126 ? 9.294 -10.097 -21.060 1.00 95.88 126 GLN A C 1
ATOM 930 O O . GLN A 1 126 ? 8.352 -10.211 -20.272 1.00 95.88 126 GLN A O 1
ATOM 935 N N . ALA A 1 127 ? 9.159 -9.529 -22.260 1.00 93.69 127 ALA A N 1
ATOM 936 C CA . ALA A 1 127 ? 7.878 -9.018 -22.739 1.00 93.69 127 ALA A CA 1
ATOM 937 C C . ALA A 1 127 ? 6.807 -10.124 -22.712 1.00 93.69 127 ALA A C 1
ATOM 939 O O . ALA A 1 127 ? 7.059 -11.271 -23.086 1.00 93.69 127 ALA A O 1
ATOM 940 N N . GLY A 1 128 ? 5.604 -9.781 -22.253 1.00 92.31 128 GLY A N 1
ATOM 941 C CA . GLY A 1 128 ? 4.493 -10.718 -22.098 1.00 92.31 128 GLY A CA 1
ATOM 942 C C . GLY A 1 128 ? 4.545 -11.619 -20.857 1.00 92.31 128 GLY A C 1
ATOM 943 O O . GLY A 1 128 ? 3.575 -12.351 -20.635 1.00 92.31 128 GLY A O 1
ATOM 944 N N . THR A 1 129 ? 5.604 -11.571 -20.038 1.00 94.94 129 THR A N 1
ATOM 945 C CA . THR A 1 129 ? 5.662 -12.300 -18.756 1.00 94.94 129 THR A CA 1
ATOM 946 C C . THR A 1 129 ? 4.655 -11.735 -17.764 1.00 94.94 129 THR A C 1
ATOM 948 O O . THR A 1 129 ? 3.821 -12.486 -17.261 1.00 94.94 129 THR A O 1
ATOM 951 N N . LEU A 1 130 ? 4.687 -10.416 -17.549 1.00 95.81 130 LEU A N 1
ATOM 952 C CA . LEU A 1 130 ? 3.762 -9.735 -16.649 1.00 95.81 130 LEU A CA 1
ATOM 953 C C . LEU A 1 130 ? 2.343 -9.740 -17.224 1.00 95.81 130 LEU A C 1
ATOM 955 O O . LEU A 1 130 ? 2.124 -9.460 -18.409 1.00 95.81 130 LEU A O 1
ATOM 959 N N . LYS A 1 131 ? 1.366 -10.044 -16.378 1.00 94.94 131 LYS A N 1
ATOM 960 C CA . LYS A 1 131 ? -0.064 -10.109 -16.682 1.00 94.94 131 LYS A CA 1
ATOM 961 C C . LYS A 1 131 ? -0.801 -8.942 -16.024 1.00 94.94 131 LYS A C 1
ATOM 963 O O . LYS A 1 131 ? -0.333 -8.425 -15.015 1.00 94.94 131 LYS A O 1
ATOM 968 N N . PRO A 1 132 ? -1.980 -8.542 -16.537 1.00 94.38 132 PRO A N 1
ATOM 969 C CA . PRO A 1 132 ? -2.757 -7.457 -15.931 1.00 94.38 132 PRO A CA 1
ATOM 970 C C . PRO A 1 132 ? -3.041 -7.677 -14.442 1.00 94.38 132 PRO A C 1
ATOM 972 O O . PRO A 1 132 ? -3.030 -6.738 -13.660 1.00 94.38 132 PRO A O 1
ATOM 975 N N . VAL A 1 133 ? -3.249 -8.932 -14.048 1.00 93.06 133 VAL A N 1
ATOM 976 C CA . VAL A 1 133 ? -3.581 -9.320 -12.674 1.00 93.06 133 VAL A CA 1
ATOM 977 C C . VAL A 1 133 ? -2.388 -9.284 -11.712 1.00 93.06 133 VAL A C 1
ATOM 979 O O . VAL A 1 133 ? -2.579 -9.420 -10.505 1.00 93.06 133 VAL A O 1
ATOM 982 N N . ASP A 1 134 ? -1.157 -9.119 -12.204 1.00 95.75 134 ASP A N 1
ATOM 983 C CA . ASP A 1 134 ? 0.028 -9.066 -11.346 1.00 95.75 134 ASP A CA 1
ATOM 984 C C . ASP A 1 134 ? 0.010 -7.832 -10.450 1.00 95.75 134 ASP A C 1
ATOM 986 O O . ASP A 1 134 ? -0.563 -6.788 -10.769 1.00 95.75 134 ASP A O 1
ATOM 990 N N . SER A 1 135 ? 0.608 -7.973 -9.277 1.00 97.44 135 SER A N 1
ATOM 991 C CA . SER A 1 135 ? 0.728 -6.898 -8.301 1.00 97.44 135 SER A CA 1
ATOM 992 C C . SER A 1 135 ? 2.104 -6.950 -7.658 1.00 97.44 135 SER A C 1
ATOM 994 O O . SER A 1 135 ? 2.715 -8.016 -7.585 1.00 97.44 135 SER A O 1
ATOM 996 N N . PHE A 1 136 ? 2.582 -5.799 -7.204 1.00 98.31 136 PHE A N 1
ATOM 997 C CA . PHE A 1 136 ? 3.909 -5.651 -6.620 1.00 98.31 136 PHE A CA 1
ATOM 998 C C . PHE A 1 136 ? 3.832 -5.091 -5.208 1.00 98.31 136 PHE A C 1
ATOM 1000 O O . PHE A 1 136 ? 2.979 -4.246 -4.921 1.00 98.31 136 PHE A O 1
ATOM 1007 N N . LEU A 1 137 ? 4.778 -5.516 -4.375 1.00 98.62 137 LEU A N 1
ATOM 1008 C CA . LEU A 1 137 ? 5.173 -4.830 -3.154 1.00 98.62 137 LEU A CA 1
ATOM 1009 C C . LEU A 1 137 ? 6.515 -4.137 -3.403 1.00 98.62 137 LEU A C 1
ATOM 1011 O O . LEU A 1 137 ? 7.490 -4.759 -3.818 1.00 98.62 137 LEU A O 1
ATOM 1015 N N . PHE A 1 138 ? 6.552 -2.845 -3.101 1.00 98.62 138 PHE A N 1
ATOM 1016 C CA . PHE A 1 138 ? 7.769 -2.058 -2.968 1.00 98.62 138 PHE A CA 1
ATOM 1017 C C . PHE A 1 138 ? 8.000 -1.825 -1.473 1.00 98.62 138 PHE A C 1
ATOM 1019 O O . PHE A 1 138 ? 7.309 -1.010 -0.853 1.00 98.62 138 PHE A O 1
ATOM 1026 N N . ASP A 1 139 ? 8.927 -2.578 -0.884 1.00 98.25 139 ASP A N 1
ATOM 1027 C CA . ASP A 1 139 ? 9.292 -2.462 0.528 1.00 98.25 139 ASP A CA 1
ATOM 1028 C C . ASP A 1 139 ? 10.595 -1.668 0.635 1.00 98.25 139 ASP A C 1
ATOM 1030 O O . ASP A 1 139 ? 11.642 -2.079 0.135 1.00 98.25 139 ASP A O 1
ATOM 1034 N N . HIS A 1 140 ? 10.543 -0.518 1.302 1.00 97.81 140 HIS A N 1
ATOM 1035 C CA . HIS A 1 140 ? 11.731 0.265 1.636 1.00 97.81 140 HIS A CA 1
ATOM 1036 C C . HIS A 1 140 ? 12.663 -0.490 2.598 1.00 97.81 140 HIS A C 1
ATOM 1038 O O . HIS A 1 140 ? 13.845 -0.175 2.677 1.00 97.81 140 HIS A O 1
ATOM 1044 N N . GLY A 1 141 ? 12.171 -1.516 3.294 1.00 95.12 141 GLY A N 1
ATOM 1045 C CA . GLY A 1 141 ? 12.937 -2.341 4.227 1.00 95.12 141 GLY A CA 1
ATOM 1046 C C . GLY A 1 141 ? 12.941 -1.803 5.661 1.00 95.12 141 GLY A C 1
ATOM 1047 O O . GLY A 1 141 ? 13.399 -2.483 6.579 1.00 95.12 141 GLY A O 1
ATOM 1048 N N . GLY A 1 142 ? 12.369 -0.619 5.879 1.00 91.94 142 GLY A N 1
ATOM 1049 C CA . GLY A 1 142 ? 12.166 0.003 7.182 1.00 91.94 142 GLY A CA 1
ATOM 1050 C C . GLY A 1 142 ? 10.968 0.950 7.172 1.00 91.94 142 GLY A C 1
ATOM 1051 O O . GLY A 1 142 ? 10.341 1.179 6.141 1.00 91.94 142 GLY A O 1
ATOM 1052 N N . GLU A 1 143 ? 10.636 1.503 8.335 1.00 93.06 143 GLU A N 1
ATOM 1053 C CA . GLU A 1 143 ? 9.637 2.570 8.422 1.00 93.06 143 GLU A CA 1
ATOM 1054 C C . GLU A 1 143 ? 10.237 3.928 8.015 1.00 93.06 143 GLU A C 1
ATOM 1056 O O . GLU A 1 143 ? 11.446 4.151 8.077 1.00 93.06 143 GLU A O 1
ATOM 1061 N N . GLY A 1 144 ? 9.379 4.878 7.647 1.00 93.50 144 GLY A N 1
ATOM 1062 C CA . GLY A 1 144 ? 9.739 6.286 7.463 1.00 93.50 144 GLY A CA 1
ATOM 1063 C C . GLY A 1 144 ? 9.732 6.786 6.020 1.00 93.50 144 GLY A C 1
ATOM 1064 O O . GLY A 1 144 ? 9.602 8.001 5.831 1.00 93.50 144 GLY A O 1
ATOM 1065 N N . ALA A 1 145 ? 9.820 5.899 5.023 1.00 97.25 145 ALA A N 1
ATOM 1066 C CA . ALA A 1 145 ? 9.535 6.260 3.635 1.00 97.25 145 ALA A CA 1
ATOM 1067 C C . ALA A 1 145 ? 8.038 6.563 3.475 1.00 97.25 145 ALA A C 1
ATOM 1069 O O . ALA A 1 145 ? 7.175 5.805 3.933 1.00 97.25 145 ALA A O 1
ATOM 1070 N N . ARG A 1 146 ? 7.733 7.705 2.856 1.00 97.81 146 ARG A N 1
ATOM 1071 C CA . ARG A 1 146 ? 6.364 8.200 2.639 1.00 97.81 146 ARG A CA 1
ATOM 1072 C C . ARG A 1 146 ? 5.996 8.280 1.173 1.00 97.81 146 ARG A C 1
ATOM 1074 O O . ARG A 1 146 ? 4.806 8.296 0.868 1.00 97.81 146 ARG A O 1
ATOM 1081 N N . ILE A 1 147 ? 6.979 8.329 0.283 1.00 98.38 147 ILE A N 1
ATOM 1082 C CA . ILE A 1 147 ? 6.750 8.430 -1.152 1.00 98.38 147 ILE A CA 1
ATOM 1083 C C . ILE A 1 147 ? 7.452 7.268 -1.838 1.00 98.38 147 ILE A C 1
ATOM 1085 O O . ILE A 1 147 ? 8.648 7.069 -1.645 1.00 98.38 147 ILE A O 1
ATOM 1089 N N . ALA A 1 148 ? 6.716 6.562 -2.690 1.00 98.44 148 ALA A N 1
ATOM 1090 C CA . ALA A 1 148 ? 7.260 5.638 -3.673 1.00 98.44 148 ALA A CA 1
ATOM 1091 C C . ALA A 1 148 ? 6.920 6.157 -5.074 1.00 98.44 148 ALA A C 1
ATOM 1093 O O . ALA A 1 148 ? 5.752 6.384 -5.401 1.00 98.44 148 ALA A O 1
ATOM 1094 N N . THR A 1 149 ? 7.942 6.366 -5.900 1.00 98.69 149 THR A N 1
ATOM 1095 C CA . THR A 1 149 ? 7.785 6.744 -7.307 1.00 98.69 149 THR A CA 1
ATOM 1096 C C . THR A 1 149 ? 8.090 5.528 -8.166 1.00 98.69 149 THR A C 1
ATOM 1098 O O . THR A 1 149 ? 9.249 5.189 -8.388 1.00 98.69 149 THR A O 1
ATOM 1101 N N . VAL A 1 150 ? 7.037 4.860 -8.628 1.00 98.69 150 VAL A N 1
ATOM 1102 C CA . VAL A 1 150 ? 7.122 3.648 -9.444 1.00 98.69 150 VAL A CA 1
ATOM 1103 C C . VAL A 1 150 ? 7.154 4.031 -10.916 1.00 98.69 150 VAL A C 1
ATOM 1105 O O . VAL A 1 150 ? 6.311 4.803 -11.369 1.00 98.69 150 VAL A O 1
ATOM 1108 N N . THR A 1 151 ? 8.090 3.478 -11.680 1.00 98.56 151 THR A N 1
ATOM 1109 C CA . THR A 1 151 ? 8.159 3.645 -13.134 1.00 98.56 151 THR A CA 1
ATOM 1110 C C . THR A 1 151 ? 8.002 2.298 -13.832 1.00 98.56 151 THR A C 1
ATOM 1112 O O . THR A 1 151 ? 8.683 1.325 -13.520 1.00 98.56 151 THR A O 1
ATOM 1115 N N . LEU A 1 152 ? 7.078 2.255 -14.788 1.00 98.31 152 LEU A N 1
ATOM 1116 C CA . LEU A 1 152 ? 6.722 1.096 -15.598 1.00 98.31 152 LEU A CA 1
ATOM 1117 C C . LEU A 1 152 ? 7.146 1.375 -17.039 1.00 98.31 152 LEU A C 1
ATOM 1119 O O . LEU A 1 152 ? 6.568 2.258 -17.674 1.00 98.31 152 LEU A O 1
ATOM 1123 N N . SER A 1 153 ? 8.135 0.646 -17.552 1.00 98.06 153 SER A N 1
ATOM 1124 C CA . SER A 1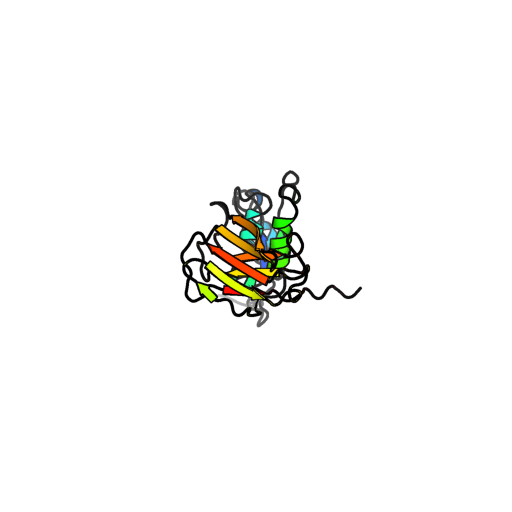 153 ? 8.732 0.892 -18.873 1.00 98.06 153 SER A CA 1
ATOM 1125 C C . SER A 1 153 ? 8.536 -0.294 -19.810 1.00 98.06 153 SER A C 1
ATOM 1127 O O . SER A 1 153 ? 8.736 -1.447 -19.420 1.00 98.06 153 SER A O 1
ATOM 1129 N N . GLY A 1 154 ? 8.132 -0.003 -21.047 1.00 97.12 154 GLY A N 1
ATOM 1130 C CA . GLY A 1 154 ? 7.980 -1.002 -22.101 1.00 97.12 154 GLY A CA 1
ATOM 1131 C C . GLY A 1 154 ? 9.168 -1.072 -23.052 1.00 97.12 154 GLY A C 1
ATOM 1132 O O . GLY A 1 154 ? 9.995 -0.161 -23.116 1.00 97.12 154 GLY A O 1
ATOM 1133 N N . ALA A 1 155 ? 9.223 -2.153 -23.827 1.00 95.75 155 ALA A N 1
ATOM 1134 C CA . ALA A 1 155 ? 10.213 -2.352 -24.882 1.00 95.75 155 ALA A CA 1
ATOM 1135 C C . ALA A 1 155 ? 10.100 -1.308 -26.008 1.00 95.75 155 ALA A C 1
ATOM 1137 O O . ALA A 1 155 ? 11.064 -1.077 -26.737 1.00 95.75 155 ALA A O 1
A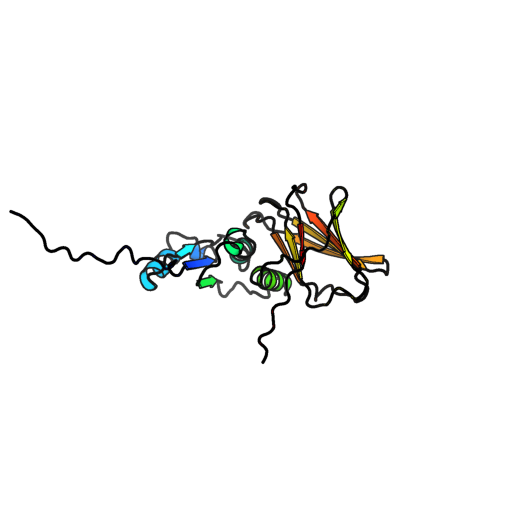TOM 1138 N N . ASP A 1 156 ? 8.939 -0.662 -26.139 1.00 94.94 156 ASP A N 1
ATOM 1139 C CA . ASP A 1 156 ? 8.704 0.451 -27.060 1.00 94.94 156 ASP A CA 1
ATOM 1140 C C . ASP A 1 156 ? 9.345 1.781 -26.617 1.00 94.94 156 ASP A C 1
ATOM 1142 O O . ASP A 1 156 ? 9.292 2.769 -27.351 1.00 94.94 156 ASP A O 1
ATOM 1146 N N . GLY A 1 157 ? 9.953 1.816 -25.427 1.00 93.31 157 GLY A N 1
ATOM 1147 C CA . GLY A 1 157 ? 10.553 3.007 -24.832 1.00 93.31 157 GLY A CA 1
ATOM 1148 C C . GLY A 1 157 ? 9.551 3.944 -24.155 1.00 93.31 157 GLY A C 1
ATOM 1149 O O . GLY A 1 157 ? 9.962 4.972 -23.616 1.00 93.31 157 GLY A O 1
ATOM 1150 N N . LEU A 1 158 ? 8.252 3.620 -24.147 1.00 95.38 158 LEU A N 1
ATOM 1151 C CA . LEU A 1 158 ? 7.265 4.363 -23.373 1.00 95.38 158 LEU A CA 1
ATOM 1152 C C . LEU A 1 158 ? 7.342 3.964 -21.898 1.00 95.38 158 LEU A C 1
ATOM 1154 O O . LEU A 1 158 ? 7.459 2.787 -21.542 1.00 95.38 158 LEU A O 1
ATOM 1158 N N . SER A 1 159 ? 7.191 4.967 -21.037 1.00 96.50 159 SER A N 1
ATOM 1159 C CA . SER A 1 159 ? 7.165 4.794 -19.589 1.00 96.50 159 SER A CA 1
ATOM 1160 C C . SER A 1 159 ? 5.934 5.451 -18.976 1.00 96.50 159 SER A C 1
ATOM 1162 O O . SER A 1 159 ? 5.448 6.478 -19.454 1.00 96.50 159 SER A O 1
ATOM 1164 N N . ARG A 1 160 ? 5.433 4.862 -17.891 1.00 96.69 160 ARG A N 1
ATOM 1165 C CA . ARG A 1 160 ? 4.409 5.447 -17.018 1.00 96.69 160 ARG A CA 1
ATOM 1166 C C . ARG A 1 160 ? 4.961 5.559 -15.610 1.00 96.69 160 ARG A C 1
ATOM 1168 O O . ARG A 1 160 ? 5.569 4.614 -15.119 1.00 96.69 160 ARG A O 1
ATOM 1175 N N . THR A 1 161 ? 4.697 6.681 -14.956 1.00 97.81 161 THR A N 1
ATOM 1176 C CA . THR A 1 161 ? 5.100 6.904 -13.568 1.00 97.81 161 THR A CA 1
ATOM 1177 C C . THR A 1 161 ? 3.870 6.962 -12.675 1.00 97.81 161 THR A C 1
ATOM 1179 O O . THR A 1 161 ? 2.917 7.684 -12.968 1.00 97.81 161 THR A O 1
ATOM 1182 N N . VAL A 1 162 ? 3.902 6.209 -11.580 1.00 97.25 162 VAL A N 1
ATOM 1183 C CA . VAL A 1 162 ? 2.888 6.196 -10.527 1.00 97.25 162 VAL A CA 1
ATOM 1184 C C . VAL A 1 162 ? 3.550 6.668 -9.243 1.00 97.25 162 VAL A C 1
ATOM 1186 O O . VAL A 1 162 ? 4.509 6.063 -8.772 1.00 97.25 162 VAL A O 1
ATOM 1189 N N . ARG A 1 163 ? 3.051 7.764 -8.674 1.00 97.56 163 ARG A N 1
ATOM 1190 C CA . ARG A 1 163 ? 3.528 8.290 -7.394 1.00 97.56 163 ARG A CA 1
ATOM 1191 C C . ARG A 1 163 ? 2.525 7.933 -6.307 1.00 97.56 163 ARG A C 1
ATOM 1193 O O . ARG A 1 163 ? 1.379 8.372 -6.371 1.00 97.56 163 ARG A O 1
ATOM 1200 N N . ILE A 1 164 ? 2.970 7.168 -5.319 1.00 97.00 164 ILE A N 1
ATOM 1201 C CA . ILE A 1 164 ? 2.185 6.798 -4.142 1.00 97.00 164 ILE A CA 1
ATOM 1202 C C . ILE A 1 164 ? 2.733 7.593 -2.959 1.00 97.00 164 ILE A C 1
ATOM 1204 O O . ILE A 1 164 ? 3.926 7.527 -2.674 1.00 97.00 164 ILE A O 1
ATOM 1208 N N . GLU A 1 165 ? 1.877 8.361 -2.287 1.00 96.12 165 GLU A N 1
ATOM 1209 C CA . GLU A 1 165 ? 2.276 9.281 -1.219 1.00 96.12 165 GLU A CA 1
ATOM 1210 C C . GLU A 1 165 ? 1.432 9.065 0.042 1.00 96.12 165 GLU A C 1
ATOM 1212 O O . GLU A 1 165 ? 0.203 8.985 -0.009 1.00 96.12 165 GLU A O 1
ATOM 1217 N N . ARG A 1 166 ? 2.103 8.975 1.191 1.00 94.62 166 ARG A N 1
ATOM 1218 C CA . ARG A 1 166 ? 1.488 8.963 2.521 1.00 94.62 166 ARG A CA 1
ATOM 1219 C C . ARG A 1 166 ? 1.569 10.364 3.110 1.00 94.62 166 ARG A C 1
ATOM 1221 O O . ARG A 1 166 ? 2.660 10.910 3.241 1.00 94.62 166 ARG A O 1
ATOM 1228 N N . SER A 1 167 ? 0.428 10.929 3.505 1.00 91.19 167 SER A N 1
ATOM 1229 C CA . SER A 1 167 ? 0.432 12.206 4.228 1.00 91.19 167 SER A CA 1
ATOM 1230 C C . SER A 1 167 ? 1.043 12.052 5.624 1.00 91.19 167 SER A C 1
ATOM 1232 O O . SER A 1 167 ? 1.118 10.947 6.160 1.00 91.19 167 SER A O 1
ATOM 1234 N N . ASP A 1 168 ? 1.421 13.164 6.255 1.00 90.38 168 ASP A N 1
ATOM 1235 C CA . ASP A 1 168 ? 2.058 13.162 7.580 1.00 90.38 168 ASP A CA 1
ATOM 1236 C C . ASP A 1 168 ? 1.206 12.548 8.697 1.00 90.38 168 ASP A C 1
ATOM 1238 O O . ASP A 1 168 ? 1.745 12.150 9.728 1.00 90.38 168 ASP A O 1
ATOM 1242 N N . ARG A 1 169 ? -0.117 12.458 8.503 1.00 89.56 169 ARG A N 1
ATOM 1243 C CA . ARG A 1 169 ? -1.022 11.809 9.462 1.00 89.56 169 ARG A CA 1
ATOM 1244 C C . ARG A 1 169 ? -1.008 10.287 9.366 1.00 89.56 169 ARG A C 1
ATOM 1246 O O . ARG A 1 169 ? -1.410 9.631 10.319 1.00 89.56 169 ARG A O 1
ATOM 1253 N N . LEU A 1 170 ? -0.607 9.730 8.226 1.00 92.56 170 LEU A N 1
ATOM 1254 C CA . LEU A 1 170 ? -0.528 8.285 8.036 1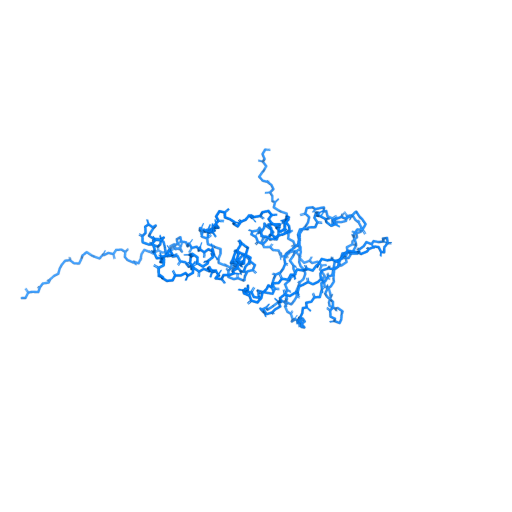.00 92.56 170 LEU A CA 1
ATOM 1255 C C . LEU A 1 170 ? 0.788 7.762 8.611 1.00 92.56 170 LEU A C 1
ATOM 1257 O O . LEU A 1 170 ? 1.822 8.436 8.569 1.00 92.56 170 LEU A O 1
ATOM 1261 N N . ARG A 1 171 ? 0.770 6.516 9.088 1.00 93.31 171 ARG A N 1
ATOM 1262 C CA . ARG A 1 171 ? 2.005 5.828 9.457 1.00 93.31 171 ARG A CA 1
ATOM 1263 C C . ARG A 1 171 ? 2.838 5.607 8.196 1.00 93.31 171 ARG A C 1
ATOM 1265 O O . ARG A 1 171 ? 2.372 5.030 7.214 1.00 93.31 171 ARG A O 1
ATOM 1272 N N . ALA A 1 172 ? 4.090 6.045 8.238 1.00 95.31 172 ALA A N 1
ATOM 1273 C CA . ALA A 1 172 ? 5.061 5.803 7.181 1.00 95.31 172 ALA A CA 1
ATOM 1274 C C . ALA A 1 172 ? 5.591 4.366 7.295 1.00 95.31 172 ALA A C 1
ATOM 1276 O O . ALA A 1 172 ? 6.679 4.137 7.808 1.00 95.31 172 ALA A O 1
ATOM 1277 N N . THR A 1 173 ? 4.798 3.386 6.866 1.00 97.06 173 THR A N 1
ATOM 1278 C CA . THR A 1 173 ? 5.142 1.954 6.973 1.00 97.06 173 THR A CA 1
ATOM 1279 C C . THR A 1 173 ? 6.308 1.535 6.077 1.00 97.06 173 THR A C 1
ATOM 1281 O O . THR A 1 173 ? 6.840 0.446 6.262 1.00 97.06 173 THR A O 1
ATOM 1284 N N . GLY A 1 174 ? 6.676 2.368 5.096 1.00 97.56 174 GLY A N 1
ATOM 1285 C CA . GLY A 1 174 ? 7.692 2.059 4.088 1.00 97.56 174 GLY A CA 1
ATOM 1286 C C . GLY A 1 174 ? 7.277 0.989 3.076 1.00 97.56 174 GLY A C 1
ATOM 1287 O O . GLY A 1 174 ? 8.083 0.612 2.233 1.00 97.56 174 GLY A O 1
ATOM 1288 N N . ARG A 1 175 ? 6.025 0.521 3.132 1.00 98.12 175 ARG A N 1
ATOM 1289 C CA . ARG A 1 175 ? 5.485 -0.533 2.267 1.00 98.12 175 ARG A CA 1
ATOM 1290 C C . ARG A 1 175 ? 4.393 0.040 1.372 1.00 98.12 175 ARG A C 1
ATOM 1292 O O . ARG A 1 175 ? 3.441 0.674 1.845 1.00 98.12 175 ARG A O 1
ATOM 1299 N N . PHE A 1 176 ? 4.550 -0.177 0.073 1.00 98.56 176 PHE A N 1
ATOM 1300 C CA . PHE A 1 176 ? 3.677 0.357 -0.967 1.00 98.56 176 PHE A CA 1
ATOM 1301 C C . PHE A 1 176 ? 3.289 -0.764 -1.916 1.00 98.56 176 PHE A C 1
ATOM 1303 O O . PHE A 1 176 ? 4.152 -1.541 -2.325 1.00 98.56 176 PHE A O 1
ATOM 1310 N N . TYR A 1 177 ? 2.012 -0.838 -2.281 1.00 98.38 177 TYR A N 1
ATOM 1311 C CA . TYR A 1 177 ? 1.519 -1.892 -3.161 1.00 98.38 177 TYR A CA 1
ATOM 1312 C C . TYR A 1 177 ? 0.903 -1.302 -4.418 1.00 98.38 177 TYR A C 1
ATOM 1314 O O . TYR A 1 177 ? 0.266 -0.249 -4.386 1.00 98.38 177 TYR A O 1
ATOM 1322 N N . LEU A 1 178 ? 1.078 -1.998 -5.537 1.00 97.69 178 LEU A N 1
ATOM 1323 C CA . LEU A 1 178 ? 0.535 -1.573 -6.819 1.00 97.69 178 LEU A CA 1
ATOM 1324 C C . LEU A 1 178 ? -0.047 -2.762 -7.573 1.00 97.69 178 LEU A C 1
ATOM 1326 O O . LEU A 1 178 ? 0.676 -3.700 -7.906 1.00 97.69 178 LEU A O 1
ATOM 1330 N N . ARG A 1 179 ? -1.340 -2.681 -7.899 1.00 96.25 179 ARG A N 1
ATOM 1331 C CA . ARG A 1 179 ? -1.976 -3.544 -8.899 1.00 96.25 179 ARG A CA 1
ATOM 1332 C C . ARG A 1 179 ? -1.568 -3.078 -10.293 1.00 96.25 179 ARG A C 1
ATOM 1334 O O . ARG A 1 179 ? -1.668 -1.890 -10.602 1.00 96.25 179 ARG A O 1
ATOM 1341 N N . LEU A 1 180 ? -1.126 -4.003 -11.142 1.00 95.50 180 LEU A N 1
ATOM 1342 C CA . LEU A 1 180 ? -0.605 -3.662 -12.463 1.00 95.50 180 LEU A CA 1
ATOM 1343 C C . LEU A 1 180 ? -1.707 -3.318 -13.475 1.00 95.50 180 LEU A C 1
ATOM 1345 O O . LEU A 1 180 ? -1.460 -2.525 -14.379 1.00 95.50 180 LEU A O 1
ATOM 1349 N N . GLU A 1 181 ? -2.911 -3.872 -13.317 1.00 94.62 181 GLU A N 1
ATOM 1350 C CA . GLU A 1 181 ? -4.028 -3.799 -14.273 1.00 94.62 181 GLU A CA 1
ATOM 1351 C C . GLU A 1 181 ? -4.277 -2.409 -14.893 1.00 94.62 181 GLU A C 1
ATOM 1353 O O . GLU A 1 181 ? -4.318 -2.327 -16.123 1.00 94.62 181 GLU A O 1
ATOM 1358 N N . PRO A 1 182 ? -4.343 -1.293 -14.132 1.00 93.62 182 PRO A N 1
ATOM 1359 C CA . PRO A 1 182 ? -4.602 0.032 -14.711 1.00 93.62 182 PRO A CA 1
ATOM 1360 C C . PRO A 1 182 ? -3.465 0.556 -15.608 1.00 93.62 182 PRO A C 1
ATOM 1362 O O . PRO A 1 182 ? -3.639 1.497 -16.390 1.00 93.62 182 PRO A O 1
ATOM 1365 N N . PHE A 1 183 ? -2.274 -0.029 -15.481 1.00 94.25 183 PHE A N 1
ATOM 1366 C CA . PHE A 1 183 ? -1.042 0.418 -16.127 1.00 94.25 183 PHE A CA 1
ATOM 1367 C C . PHE A 1 183 ? -0.464 -0.606 -17.103 1.00 94.25 183 PHE A C 1
ATOM 1369 O O . PHE A 1 183 ? 0.481 -0.283 -17.827 1.00 94.25 183 PHE A O 1
ATOM 1376 N N . TRP A 1 184 ? -1.019 -1.817 -17.115 1.00 95.25 184 TRP A N 1
ATOM 1377 C CA . TRP A 1 184 ? -0.479 -2.954 -17.836 1.00 95.25 184 TRP A CA 1
ATOM 1378 C C . TRP A 1 184 ? -0.428 -2.710 -19.344 1.00 95.25 184 TRP A C 1
ATOM 1380 O O . TRP A 1 184 ? -1.344 -2.144 -19.948 1.00 95.25 184 TRP A O 1
ATOM 1390 N N . ARG A 1 185 ? 0.652 -3.198 -19.955 1.00 95.00 185 ARG A N 1
ATOM 1391 C CA . ARG A 1 185 ? 0.832 -3.292 -21.403 1.00 95.00 185 ARG A CA 1
ATOM 1392 C C . ARG A 1 185 ? 1.590 -4.584 -21.726 1.00 95.00 185 ARG A C 1
ATOM 1394 O O . ARG A 1 185 ? 2.428 -4.997 -20.923 1.00 95.00 185 ARG A O 1
ATOM 1401 N N . PRO A 1 186 ? 1.343 -5.218 -22.885 1.00 94.19 186 PRO A N 1
ATOM 1402 C CA . PRO A 1 186 ? 1.991 -6.484 -23.241 1.00 94.19 186 PRO A CA 1
ATOM 1403 C C . PRO A 1 186 ? 3.510 -6.364 -23.426 1.00 94.19 186 PRO A C 1
ATOM 1405 O O . PRO A 1 186 ? 4.226 -7.353 -23.289 1.00 94.19 186 PRO A O 1
ATOM 1408 N N . ASP A 1 187 ? 4.003 -5.168 -23.730 1.00 96.12 187 ASP A N 1
ATOM 1409 C CA . ASP A 1 187 ? 5.413 -4.865 -23.949 1.00 96.12 187 ASP A CA 1
ATOM 1410 C C . ASP A 1 187 ? 6.135 -4.389 -22.681 1.00 96.12 187 ASP A C 1
ATOM 1412 O O . ASP A 1 187 ? 7.281 -3.967 -22.775 1.00 96.12 187 ASP A O 1
ATOM 1416 N N . LEU A 1 188 ? 5.492 -4.432 -21.507 1.00 97.38 188 LEU A N 1
ATOM 1417 C CA . LEU A 1 188 ? 6.108 -4.041 -20.242 1.00 97.38 188 LEU A CA 1
ATOM 1418 C C . LEU A 1 188 ? 7.292 -4.964 -19.910 1.00 97.38 188 LEU A C 1
ATOM 1420 O O . LEU A 1 188 ? 7.118 -6.174 -19.762 1.00 97.38 188 LEU A O 1
ATOM 1424 N N . THR A 1 189 ? 8.482 -4.380 -19.770 1.00 97.75 189 THR A N 1
ATOM 1425 C CA . THR A 1 189 ? 9.735 -5.119 -19.541 1.00 97.75 189 THR A CA 1
ATOM 1426 C C . THR A 1 189 ? 10.492 -4.671 -18.304 1.00 97.75 189 THR A C 1
ATOM 1428 O O . THR A 1 189 ? 11.397 -5.377 -17.884 1.00 97.75 189 THR A O 1
ATOM 1431 N N . ARG A 1 190 ? 10.167 -3.520 -17.708 1.00 98.12 190 ARG A N 1
ATOM 1432 C CA . ARG A 1 190 ? 10.853 -3.043 -16.502 1.00 98.12 190 ARG A CA 1
ATOM 1433 C C . ARG A 1 190 ? 9.886 -2.395 -15.526 1.00 98.12 190 ARG A C 1
ATOM 1435 O O . ARG A 1 190 ? 9.069 -1.557 -15.915 1.00 98.12 190 ARG A O 1
ATOM 1442 N N . VAL A 1 191 ? 10.035 -2.758 -14.257 1.00 98.56 191 VAL A N 1
ATOM 1443 C CA . VAL A 1 191 ? 9.380 -2.116 -13.116 1.00 98.56 191 VAL A CA 1
ATOM 1444 C C . VAL A 1 191 ? 10.477 -1.585 -12.207 1.00 98.56 191 VAL A C 1
ATOM 1446 O O . VAL A 1 191 ? 11.385 -2.327 -11.839 1.00 98.56 191 VAL A O 1
ATOM 1449 N N . SER A 1 192 ? 10.419 -0.306 -11.859 1.00 98.50 192 SER A N 1
ATOM 1450 C CA . SER A 1 192 ? 11.375 0.297 -10.937 1.00 98.50 192 SER A CA 1
ATOM 1451 C C . SER A 1 192 ? 10.703 1.200 -9.918 1.00 98.50 192 SER A C 1
ATOM 1453 O O . SER A 1 192 ? 9.594 1.680 -10.142 1.00 98.50 192 SER A O 1
ATOM 1455 N N . VAL A 1 193 ? 11.379 1.434 -8.797 1.00 98.75 193 VAL A N 1
ATOM 1456 C CA . VAL A 1 193 ? 10.927 2.324 -7.732 1.00 98.75 193 VAL A CA 1
ATOM 1457 C C . VAL A 1 193 ? 12.087 3.155 -7.197 1.00 98.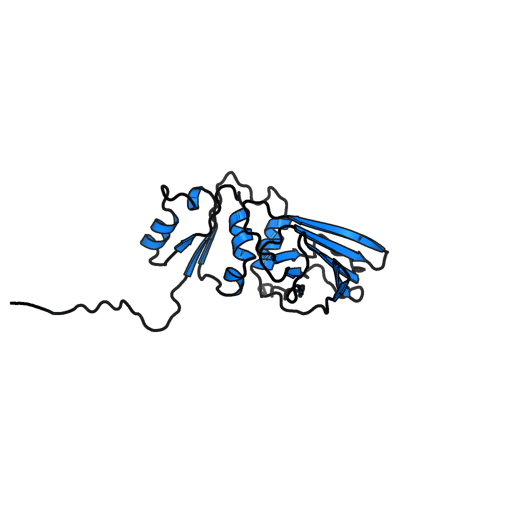75 193 VAL A C 1
ATOM 1459 O O . VAL A 1 193 ? 13.207 2.663 -7.063 1.00 98.75 193 VAL A O 1
ATOM 1462 N N . SER A 1 194 ? 11.801 4.408 -6.860 1.00 98.44 194 SER A N 1
ATOM 1463 C CA . SER A 1 194 ? 12.609 5.212 -5.944 1.00 98.44 194 SER A CA 1
ATOM 1464 C C . SER A 1 194 ? 11.757 5.657 -4.756 1.00 98.44 194 SER A C 1
ATOM 1466 O O . SER A 1 194 ? 10.541 5.846 -4.884 1.00 98.44 194 SER A O 1
ATOM 1468 N N . PHE A 1 195 ? 12.388 5.814 -3.594 1.00 98.50 195 PHE A N 1
ATOM 1469 C CA . PHE A 1 195 ? 11.736 6.307 -2.381 1.00 98.50 195 PHE A CA 1
ATOM 1470 C C . PHE A 1 195 ? 12.201 7.729 -2.043 1.00 98.50 195 PHE A C 1
ATOM 1472 O O . PHE A 1 195 ? 13.245 8.184 -2.501 1.00 98.50 195 PHE A O 1
ATOM 1479 N N . ASP A 1 196 ? 11.473 8.428 -1.170 1.00 97.75 196 ASP A N 1
ATOM 1480 C CA . ASP A 1 196 ? 11.931 9.686 -0.549 1.00 97.75 196 ASP A CA 1
ATOM 1481 C C . ASP A 1 196 ? 13.015 9.489 0.528 1.00 97.75 196 ASP A C 1
ATOM 1483 O O . ASP A 1 196 ? 13.381 10.424 1.247 1.00 97.75 196 ASP A O 1
ATOM 1487 N N . ARG A 1 197 ? 13.528 8.265 0.663 1.00 96.44 197 ARG A N 1
ATOM 1488 C CA . ARG A 1 197 ? 14.561 7.856 1.612 1.00 96.44 197 ARG A CA 1
ATOM 1489 C C . ARG A 1 197 ? 15.594 6.974 0.899 1.00 96.44 197 ARG A C 1
ATOM 1491 O O . ARG A 1 197 ? 15.212 6.234 -0.004 1.00 96.44 197 ARG A O 1
ATOM 1498 N N . PRO A 1 198 ? 16.873 6.995 1.319 1.00 95.81 198 PRO A N 1
ATOM 1499 C CA . PRO A 1 198 ? 17.872 6.052 0.815 1.00 95.81 198 PRO A CA 1
ATOM 1500 C C . PRO A 1 198 ? 17.453 4.602 1.072 1.00 95.81 198 PRO A C 1
ATOM 1502 O O . PRO A 1 198 ? 16.869 4.329 2.122 1.00 95.81 198 PRO A O 1
ATOM 1505 N N . PHE A 1 199 ? 17.771 3.686 0.156 1.00 95.62 199 PHE A N 1
ATOM 1506 C CA . PHE A 1 199 ? 17.528 2.255 0.355 1.00 95.62 199 PHE A CA 1
ATOM 1507 C C . PHE A 1 199 ? 18.271 1.703 1.575 1.00 95.62 199 PHE A C 1
ATOM 1509 O O . PHE A 1 199 ? 19.304 2.226 2.001 1.00 95.62 199 PHE A O 1
ATOM 1516 N N . THR A 1 200 ? 17.739 0.615 2.111 1.00 93.56 200 THR A N 1
ATOM 1517 C CA . THR A 1 200 ? 18.346 -0.203 3.159 1.00 93.56 200 THR A CA 1
ATOM 1518 C C . THR A 1 200 ? 18.791 -1.544 2.571 1.00 93.56 200 THR A C 1
ATOM 1520 O O . THR A 1 200 ? 18.434 -1.898 1.448 1.00 93.56 200 THR A O 1
ATOM 1523 N N . GLU A 1 201 ? 19.534 -2.333 3.347 1.00 92.56 201 GLU A N 1
ATOM 1524 C CA . GLU A 1 201 ? 19.929 -3.700 2.960 1.00 92.56 201 GLU A CA 1
ATOM 1525 C C . GLU A 1 201 ? 18.731 -4.647 2.768 1.00 92.56 201 GLU A C 1
ATOM 1527 O O . GLU A 1 201 ? 18.862 -5.700 2.152 1.00 92.56 201 GLU A O 1
ATOM 1532 N N . THR A 1 202 ? 17.564 -4.273 3.296 1.00 94.75 202 THR A N 1
ATOM 1533 C CA . THR A 1 202 ? 16.314 -5.037 3.232 1.00 94.75 202 THR A CA 1
ATOM 1534 C C . THR A 1 202 ? 15.307 -4.449 2.242 1.00 94.75 202 THR A C 1
ATOM 1536 O O . THR A 1 202 ? 14.188 -4.956 2.145 1.00 94.75 202 THR A O 1
ATOM 1539 N N . SER A 1 203 ? 15.668 -3.385 1.511 1.00 97.44 203 SER A N 1
ATOM 1540 C CA . SER A 1 203 ? 14.820 -2.848 0.448 1.00 97.44 203 SER A CA 1
ATOM 1541 C C . SER A 1 203 ? 14.582 -3.906 -0.627 1.00 97.44 203 SER A C 1
ATOM 1543 O O . SER A 1 203 ? 15.521 -4.549 -1.094 1.00 97.44 203 SER A O 1
ATOM 1545 N N . SER A 1 204 ? 13.329 -4.078 -1.037 1.00 97.88 204 SER A N 1
ATOM 1546 C CA . SER A 1 204 ? 12.947 -5.110 -1.999 1.00 97.88 204 SER A CA 1
ATOM 1547 C C . SER A 1 204 ? 11.789 -4.680 -2.897 1.00 97.88 204 SER A C 1
ATOM 1549 O O . SER A 1 204 ? 10.984 -3.803 -2.575 1.00 97.88 204 SER A O 1
ATOM 1551 N N . LEU A 1 205 ? 11.744 -5.312 -4.066 1.00 98.44 205 LEU A N 1
ATOM 1552 C CA . LEU A 1 205 ? 10.654 -5.250 -5.025 1.00 98.44 205 LEU A CA 1
ATOM 1553 C C . LEU A 1 205 ? 10.247 -6.701 -5.251 1.00 98.44 205 LEU A C 1
ATOM 1555 O O . LEU A 1 205 ? 11.043 -7.485 -5.759 1.00 98.44 205 LEU A O 1
ATOM 1559 N N . THR A 1 206 ? 9.043 -7.066 -4.827 1.00 98.56 206 THR A N 1
ATOM 1560 C CA . THR A 1 206 ? 8.542 -8.441 -4.927 1.00 98.56 206 THR A CA 1
ATOM 1561 C C . THR A 1 206 ? 7.222 -8.486 -5.678 1.00 98.56 206 THR A C 1
ATOM 1563 O O . THR A 1 206 ? 6.441 -7.530 -5.682 1.00 98.56 206 THR A O 1
ATOM 1566 N N . LEU A 1 207 ? 6.971 -9.615 -6.335 1.00 97.50 207 LEU A N 1
ATOM 1567 C CA . LEU A 1 207 ? 5.675 -9.942 -6.912 1.00 97.50 207 LEU A CA 1
ATOM 1568 C C . LEU A 1 207 ? 4.765 -10.548 -5.839 1.00 97.50 207 LEU A C 1
ATOM 1570 O O . LEU A 1 207 ? 5.194 -11.312 -4.973 1.00 97.50 207 LEU A O 1
ATOM 1574 N N . CYS A 1 208 ? 3.483 -10.215 -5.920 1.00 96.38 208 CYS A N 1
ATOM 1575 C CA . CYS A 1 208 ? 2.454 -10.787 -5.068 1.00 96.38 208 CYS A CA 1
ATOM 1576 C C . CYS A 1 208 ? 1.860 -12.041 -5.723 1.00 96.38 208 CYS A C 1
ATOM 1578 O O . CYS A 1 208 ? 1.557 -12.011 -6.922 1.00 96.38 208 CYS A O 1
ATOM 1580 N N . PRO A 1 209 ? 1.640 -13.133 -4.970 1.00 89.69 209 PRO A N 1
ATOM 1581 C CA . PRO A 1 209 ? 0.883 -14.269 -5.461 1.00 89.69 209 PRO A CA 1
ATOM 1582 C C . PRO A 1 209 ? -0.495 -13.831 -5.952 1.00 89.69 209 PRO A C 1
ATOM 1584 O O . PRO A 1 209 ? -1.164 -12.996 -5.339 1.00 89.69 209 PRO A O 1
ATOM 1587 N N . GLN A 1 210 ? -0.943 -14.443 -7.043 1.00 80.81 210 GLN A N 1
ATOM 1588 C CA . GLN A 1 210 ? -2.306 -14.255 -7.511 1.00 80.81 210 GLN A CA 1
ATOM 1589 C C . GLN A 1 210 ? -3.276 -14.723 -6.427 1.00 80.81 210 GLN A C 1
ATOM 1591 O O . GLN A 1 210 ? -3.170 -15.853 -5.937 1.00 80.81 210 GLN A O 1
ATOM 1596 N N . LEU A 1 211 ? -4.241 -13.871 -6.074 1.00 68.81 211 LEU A N 1
ATOM 1597 C CA . LEU A 1 211 ? -5.411 -14.317 -5.330 1.00 68.81 211 LEU A CA 1
ATOM 1598 C C . LEU A 1 211 ? -6.026 -15.442 -6.161 1.00 68.81 211 LEU A C 1
ATOM 1600 O O . LEU A 1 211 ? -6.453 -15.211 -7.294 1.00 68.81 211 LEU A O 1
ATOM 1604 N N . LYS A 1 212 ? -6.028 -16.672 -5.636 1.00 59.91 212 LYS A N 1
ATOM 1605 C CA . LYS A 1 212 ? -6.884 -17.712 -6.202 1.00 59.91 212 LYS A CA 1
ATOM 1606 C C . LYS A 1 212 ? -8.286 -17.137 -6.105 1.00 59.91 212 LYS A C 1
ATOM 1608 O O . LYS A 1 212 ? -8.799 -17.005 -4.999 1.00 59.91 212 LYS A O 1
ATOM 1613 N N . GLY A 1 213 ? -8.848 -16.716 -7.237 1.00 52.09 213 GLY A N 1
ATOM 1614 C CA . GLY A 1 213 ? -10.259 -16.382 -7.283 1.00 52.09 213 GLY A CA 1
ATOM 1615 C C . GLY A 1 213 ? -10.999 -17.571 -6.698 1.00 52.09 213 GLY A C 1
ATOM 1616 O O . GLY A 1 213 ? -10.639 -18.712 -7.014 1.00 52.09 213 GLY A O 1
ATOM 1617 N N . ASP A 1 214 ? -11.960 -17.311 -5.817 1.00 42.50 214 ASP A N 1
ATOM 1618 C CA . ASP A 1 214 ? -12.916 -18.335 -5.430 1.00 42.50 214 ASP A CA 1
ATOM 1619 C C . ASP A 1 214 ? -13.439 -18.923 -6.736 1.00 42.50 214 ASP A C 1
ATOM 1621 O O . ASP A 1 214 ? -14.100 -18.236 -7.520 1.00 42.50 214 ASP A O 1
ATOM 1625 N N . ALA A 1 215 ? -13.017 -20.153 -7.033 1.00 35.19 215 ALA A N 1
ATOM 1626 C CA . ALA A 1 215 ? -13.527 -20.898 -8.159 1.00 35.19 215 ALA A CA 1
ATOM 1627 C C . ALA A 1 215 ? -15.030 -21.005 -7.910 1.00 35.19 215 ALA A C 1
ATOM 1629 O O . ALA A 1 215 ? -15.468 -21.750 -7.034 1.00 35.19 215 ALA A O 1
ATOM 1630 N N . SER A 1 216 ? -15.775 -20.154 -8.607 1.00 36.09 216 SER A N 1
ATOM 1631 C CA . SER A 1 216 ? -17.226 -20.210 -8.701 1.00 36.09 216 SER A CA 1
ATOM 1632 C C . SER A 1 216 ? -17.586 -21.218 -9.778 1.00 36.09 216 SER A C 1
ATOM 1634 O O . SER A 1 216 ? -16.938 -21.165 -10.851 1.00 36.09 216 SER A O 1
#

Radius of gyration: 21.3 Å; Cα contacts (8 Å, |Δi|>4): 420; chains: 1; bounding box: 43×36×88 Å

Secondary structure (DSSP, 8-state):
-----------S--S-----EEEE-SHHHH-TTT-HHHHHHHHHSS-EEE---TT-TTTHHHHHHHTSHHHHHS--SEEEE---TTS-TTTT-SHHHHHHHHHHSS---EE---EEETTEEEEE--TT-S-TT-EEEEE-SSS---EEEEEEEETTS-EEEEEEE--TTS---SEEEEESGGG--TTEEEEEEEESS---TT-EEEEPPP------

Solvent-accessible surface area (backbone atoms only — not comparable to full-atom values): 12249 Å² total; per-residue (Å²): 137,82,90,82,84,82,81,77,68,83,82,72,74,81,85,66,88,67,72,36,33,35,36,24,13,26,45,71,50,52,34,76,88,63,36,44,45,57,52,49,20,67,78,69,72,34,64,47,50,74,52,31,22,64,85,23,56,70,52,26,13,49,54,32,43,47,42,20,67,60,41,73,76,57,66,56,76,36,78,46,78,54,65,61,92,86,51,60,81,64,78,73,50,63,60,65,59,44,24,48,54,54,47,67,44,65,77,50,74,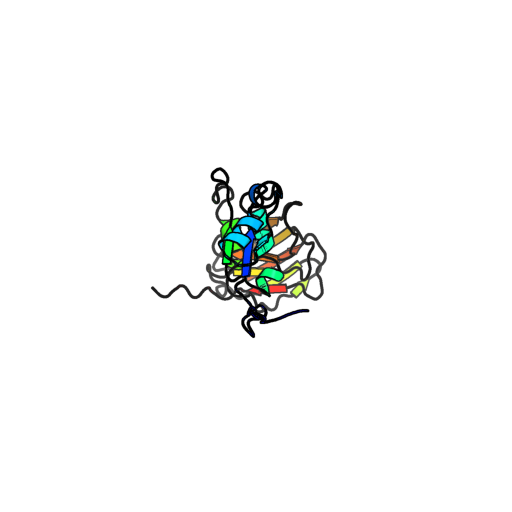43,78,48,78,51,45,77,55,95,74,36,41,34,29,73,48,60,65,56,69,66,52,47,82,39,31,36,35,43,34,43,55,46,70,66,33,38,36,41,44,34,39,42,30,29,78,87,72,52,69,48,78,49,77,48,76,54,57,92,74,33,61,37,45,18,46,47,49,46,63,32,50,94,73,56,52,63,45,38,24,35,45,33,38,32,54,80,47,83,79,48,99,60,40,45,50,21,35,33,62,73,78,78,67,81,86,123

Sequence (216 aa):
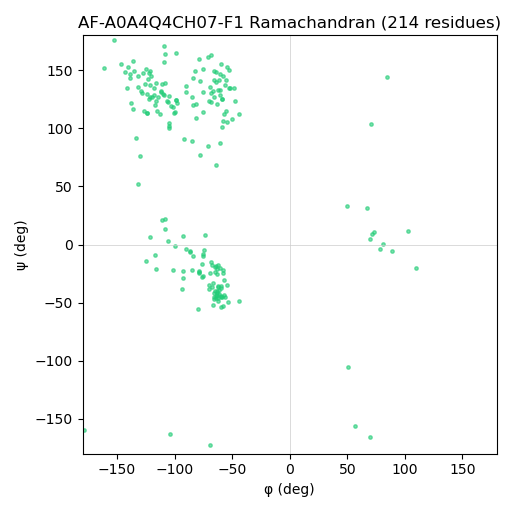TTANADGTLDIFGTGDEGASLVLVGTSFSDSSINNFAGFLSEFTGIETTNYSITGGNQFGAMTSYVTSREFAEHRPTFLIWENPIYNSLAQFGPLPMDELIVAAGPPCDIDTGAAVDADVLSADFQAGTLKPVDSFLFDHGGEGARIATVTLSGADGLSRTVRIERSDRLRATGRFYLRLEPFWRPDLTRVSVSFDRPFTETSSLTLCPQLKGDAS

Foldseek 3Di:
DDDDDDPPPPPPVPDDPPAAEEEEEECCQVDPVNCPQVVCCVVVVHRYDYQYFYVCAQQQSLVLPLQAPCCVVPPGNYYHRDHDPVRDPPPVHCWSVQFSVLSNDHDQDAAQVWDDDPQKTKHWADQQPDDQQKKKKFALQAFDWFWKWKWWAFPVGDIDIDIGGRPPRHTRRSITMDRCNVPDDRRTTMIMIGTPDGGDPRGGMGIGDGDPPPPD

Mean predicted aligned error: 6.8 Å

pLDDT: mean 90.34, std 15.83, range [35.19, 98.75]